Protein AF-A0A3Q1G3Q5-F1 (afdb_monomer)

Sequence (295 aa):
MRWWLMVASLWLLVVLNVQAGDRSRNQDVGNRRGKRKRDGHGLGRTRAGHSRPLKIRLVPGLGIPVEPAENRGNGLFLQPLKKLDEQHARYNVIPGKQGQCSYQGLTMFDQAVWSPKPCVTCLCSAGQVVCDELTCPPVHCLFPFTPTGSCCPVCSDPDPDLSLDLSGDSPVPSDPVTPLTHEEIQRILWREEEEHHEEEERLRRKEEARKKRRKQRKEQEEKQRKMVEARRRQEEEALRLQVEKEEEEWRRKMEEEERKRREEEEDRRKKEAAEREAREMERKLEEERRRQEEL

Structure (mmCIF, N/CA/C/O backbone):
data_AF-A0A3Q1G3Q5-F1
#
_entry.id   AF-A0A3Q1G3Q5-F1
#
loop_
_atom_site.group_PDB
_atom_site.id
_atom_site.type_symbol
_atom_site.label_atom_id
_atom_site.label_alt_id
_atom_site.label_comp_id
_atom_site.label_asym_id
_atom_site.label_entity_id
_atom_site.label_seq_id
_atom_site.pdbx_PDB_ins_code
_atom_site.Cartn_x
_atom_site.Cartn_y
_atom_site.Cartn_z
_atom_site.occupancy
_atom_site.B_iso_or_equiv
_atom_site.auth_seq_id
_atom_site.auth_comp_id
_atom_site.auth_asym_id
_atom_site.auth_atom_id
_atom_site.pdbx_PDB_model_num
ATOM 1 N N . MET A 1 1 ? -12.784 45.759 27.354 1.00 62.12 1 MET A N 1
ATOM 2 C CA . MET A 1 1 ? -13.690 45.982 26.201 1.00 62.12 1 MET A CA 1
ATOM 3 C C . MET A 1 1 ? -12.985 45.662 24.875 1.00 62.12 1 MET A C 1
ATOM 5 O O . MET A 1 1 ? -12.617 46.573 24.153 1.00 62.12 1 MET A O 1
ATOM 9 N N . ARG A 1 2 ? -12.738 44.382 24.551 1.00 70.75 2 ARG A N 1
ATOM 10 C CA . ARG A 1 2 ? -12.208 43.940 23.234 1.00 70.75 2 ARG A CA 1
ATOM 11 C C . ARG A 1 2 ? -12.696 42.534 22.843 1.00 70.75 2 ARG A C 1
ATOM 13 O O . ARG A 1 2 ? -12.084 41.856 22.030 1.00 70.75 2 ARG A O 1
ATOM 20 N N . TRP A 1 3 ? -13.811 42.089 23.420 1.00 64.44 3 TRP A N 1
ATOM 21 C CA . TRP A 1 3 ? -14.352 40.754 23.152 1.00 64.44 3 TRP A CA 1
ATOM 22 C C . TRP A 1 3 ? -15.060 40.681 21.787 1.00 64.44 3 TRP A C 1
ATOM 24 O O . TRP A 1 3 ? -15.002 39.662 21.110 1.00 64.44 3 TRP A O 1
ATOM 34 N N . TRP A 1 4 ? -15.595 41.808 21.305 1.00 74.75 4 TRP A N 1
ATOM 35 C CA . TRP A 1 4 ? -16.261 41.911 20.001 1.00 74.75 4 TRP A CA 1
ATOM 36 C C . TRP A 1 4 ? -15.342 41.678 18.787 1.00 74.75 4 TRP A C 1
ATOM 38 O O . TRP A 1 4 ? -15.804 41.153 17.780 1.00 74.75 4 TRP A O 1
ATOM 48 N N . LEU A 1 5 ? -14.040 41.984 18.874 1.00 78.81 5 LEU A N 1
ATOM 49 C CA . LEU A 1 5 ? -13.100 41.735 17.765 1.00 78.81 5 LEU A CA 1
ATOM 50 C C . LEU A 1 5 ? -12.805 40.238 17.573 1.00 78.81 5 LEU A C 1
ATOM 52 O O . LEU A 1 5 ? -12.631 39.784 16.445 1.00 78.81 5 LEU A O 1
ATOM 56 N N . MET A 1 6 ? -12.808 39.460 18.661 1.00 76.25 6 MET A N 1
ATOM 57 C CA . MET A 1 6 ? -12.619 38.006 18.603 1.00 76.25 6 MET A CA 1
ATOM 58 C C . MET A 1 6 ? -13.865 37.307 18.049 1.00 76.25 6 MET A C 1
ATOM 60 O O . MET A 1 6 ? -13.740 36.389 17.244 1.00 76.25 6 MET A O 1
ATOM 64 N N . VAL A 1 7 ? -15.062 37.791 18.404 1.00 82.75 7 VAL A N 1
ATOM 65 C CA . VAL A 1 7 ? -16.333 37.279 17.865 1.00 82.75 7 VAL A CA 1
ATOM 66 C C . VAL A 1 7 ? -16.463 37.583 16.367 1.00 82.75 7 VAL A C 1
ATOM 68 O O . VAL A 1 7 ? -16.847 36.701 15.605 1.00 82.75 7 VAL A O 1
ATOM 71 N N . ALA A 1 8 ? -16.064 38.779 15.918 1.00 83.25 8 ALA A N 1
ATOM 72 C CA . ALA A 1 8 ? -16.082 39.151 14.500 1.00 83.25 8 ALA A CA 1
ATOM 73 C C . ALA A 1 8 ? -15.081 38.342 13.650 1.00 83.25 8 ALA A C 1
ATOM 75 O O . ALA A 1 8 ? -15.401 37.951 12.529 1.00 83.25 8 ALA A O 1
ATOM 76 N N . SER A 1 9 ? -13.895 38.041 14.192 1.00 80.31 9 SER A N 1
ATOM 77 C CA . SER A 1 9 ? -12.885 37.219 13.509 1.00 80.31 9 SER A CA 1
ATOM 78 C C . SER A 1 9 ? -13.324 35.753 13.378 1.00 80.31 9 SER A C 1
ATOM 80 O O . SER A 1 9 ? -13.175 35.145 12.317 1.00 80.31 9 SER A O 1
ATOM 82 N N . LEU A 1 10 ? -13.958 35.201 14.421 1.00 75.62 10 LEU A N 1
ATOM 83 C CA . LEU A 1 10 ? -14.503 33.841 14.400 1.00 75.62 10 LEU A CA 1
ATOM 84 C C . LEU A 1 10 ? -15.681 33.715 13.415 1.00 75.62 10 LEU A C 1
ATOM 86 O O . LEU A 1 10 ? -15.785 32.717 12.708 1.00 75.62 10 LEU A O 1
ATOM 90 N N . TRP A 1 11 ? -16.521 34.751 13.301 1.00 79.81 11 TRP A N 1
ATOM 91 C CA . TRP A 1 11 ? -17.609 34.805 12.315 1.00 79.81 11 TRP A CA 1
ATOM 92 C C . TRP A 1 11 ? -17.100 34.918 10.868 1.00 79.81 11 TRP A C 1
ATOM 94 O O . TRP A 1 11 ? -17.610 34.231 9.985 1.00 79.81 11 TRP A O 1
ATOM 104 N N . LEU A 1 12 ? -16.057 35.719 10.616 1.00 76.19 12 LEU A N 1
ATOM 105 C CA . LEU A 1 12 ? -15.413 35.819 9.297 1.00 76.19 12 LEU A CA 1
ATOM 106 C C . LEU A 1 12 ? -14.799 34.484 8.846 1.00 76.19 12 LEU A C 1
ATOM 108 O O . LEU A 1 12 ? -14.932 34.115 7.679 1.00 76.19 12 LEU A O 1
ATOM 112 N N . LEU A 1 13 ? -14.191 33.721 9.760 1.00 74.56 13 LEU A N 1
ATOM 113 C CA . LEU A 1 13 ? -13.660 32.386 9.460 1.00 74.56 13 LEU A CA 1
ATOM 114 C C . LEU A 1 13 ? -14.767 31.365 9.159 1.00 74.56 13 LEU A C 1
ATOM 116 O O . LEU A 1 13 ? -14.586 30.516 8.286 1.00 74.56 13 LEU A O 1
ATOM 120 N N . VAL A 1 14 ? -15.922 31.462 9.822 1.00 74.75 14 VAL A N 1
ATOM 121 C CA . VAL A 1 14 ? -17.083 30.600 9.543 1.00 74.75 14 VAL A CA 1
ATOM 122 C C . VAL A 1 14 ? -17.695 30.924 8.174 1.00 74.75 14 VAL A C 1
ATOM 124 O O . VAL A 1 14 ? -17.941 30.010 7.393 1.00 74.75 14 VAL A O 1
ATOM 127 N N . VAL A 1 15 ? -17.858 32.203 7.817 1.00 73.75 15 VAL A N 1
ATOM 128 C CA . VAL A 1 15 ? -18.412 32.602 6.506 1.00 73.75 15 VAL A CA 1
ATOM 129 C C . VAL A 1 15 ? -17.481 32.220 5.346 1.00 73.75 15 VAL A C 1
ATOM 131 O O . VAL A 1 15 ? -17.955 31.729 4.320 1.00 73.75 15 VAL A O 1
ATOM 134 N N . LEU A 1 16 ? -16.161 32.368 5.508 1.00 66.44 16 LEU A N 1
ATOM 135 C CA . LEU A 1 16 ? -15.190 31.997 4.469 1.00 66.44 16 LEU A CA 1
ATOM 136 C C . LEU A 1 16 ? -15.113 30.479 4.228 1.00 66.44 16 LEU A C 1
ATOM 138 O O . LEU A 1 16 ? -14.886 30.059 3.095 1.00 66.44 16 LEU A O 1
ATOM 142 N N . ASN A 1 17 ? -15.355 29.650 5.250 1.00 57.56 17 ASN A N 1
ATOM 143 C CA . ASN A 1 17 ? -15.374 28.191 5.092 1.00 57.56 17 ASN A CA 1
ATOM 144 C C . ASN A 1 17 ? -16.718 27.649 4.570 1.00 57.56 17 ASN A C 1
ATOM 146 O O . ASN A 1 17 ? -16.744 26.574 3.974 1.00 57.56 17 ASN A O 1
ATOM 150 N N . VAL A 1 18 ? -17.820 28.399 4.705 1.00 55.81 18 V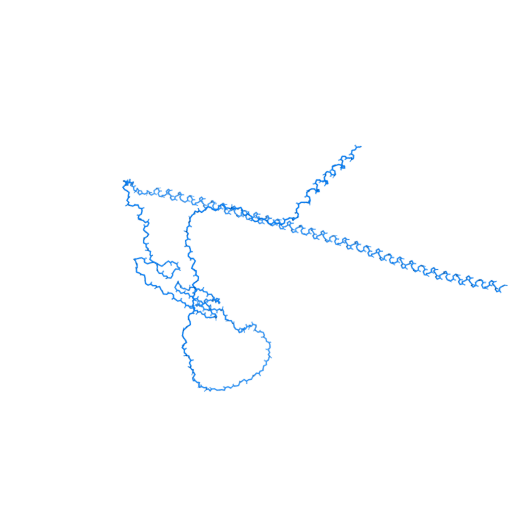AL A N 1
ATOM 151 C CA . VAL A 1 18 ? -19.138 28.013 4.163 1.00 55.81 18 VAL A CA 1
ATOM 152 C C . VAL A 1 18 ? -19.230 28.219 2.639 1.00 55.81 18 VAL A C 1
ATOM 154 O O . VAL A 1 18 ? -19.924 27.463 1.965 1.00 55.81 18 VAL A O 1
ATOM 157 N N . GLN A 1 19 ? -18.476 29.152 2.041 1.00 47.22 19 GLN A N 1
ATOM 158 C CA . GLN A 1 19 ? -18.462 29.352 0.576 1.00 47.22 19 GLN A CA 1
ATOM 159 C C . GLN A 1 19 ? -17.545 28.395 -0.206 1.00 47.22 19 GLN A C 1
ATOM 161 O O . GLN A 1 19 ? -17.671 28.302 -1.428 1.00 47.22 19 GLN A O 1
ATOM 166 N N . ALA A 1 20 ? -16.662 27.655 0.470 1.00 46.91 20 ALA A N 1
ATOM 167 C CA . ALA A 1 20 ? -15.785 26.668 -0.166 1.00 46.91 20 ALA A CA 1
ATOM 168 C C . ALA A 1 20 ? -16.377 25.241 -0.193 1.00 46.91 20 ALA A C 1
ATOM 170 O O . ALA A 1 20 ? -15.828 24.371 -0.867 1.00 46.91 20 ALA A O 1
ATOM 171 N N . GLY A 1 21 ? -17.486 25.000 0.522 1.00 47.19 21 GLY A N 1
ATOM 172 C CA . GLY A 1 21 ? -18.039 23.662 0.761 1.00 47.19 21 GLY A CA 1
ATOM 173 C C . GLY A 1 21 ? -19.228 23.224 -0.102 1.00 47.19 21 GLY A C 1
ATOM 174 O O . GLY A 1 21 ? -19.587 22.056 -0.018 1.00 47.19 21 GLY A O 1
ATOM 175 N N . ASP A 1 22 ? -19.837 24.088 -0.929 1.00 44.84 22 ASP A N 1
ATOM 176 C CA . ASP A 1 22 ? -21.134 23.746 -1.553 1.00 44.84 22 ASP A CA 1
ATOM 177 C C . ASP A 1 22 ? -21.308 24.196 -3.017 1.00 44.84 22 ASP A C 1
ATOM 179 O O . ASP A 1 22 ? -22.280 24.847 -3.408 1.00 44.84 22 ASP A O 1
ATOM 183 N N . ARG A 1 23 ? -20.337 23.871 -3.883 1.00 40.25 23 ARG A N 1
ATOM 184 C CA . ARG A 1 23 ? -20.492 24.102 -5.330 1.00 40.25 23 ARG A CA 1
ATOM 185 C C . ARG A 1 23 ? -19.831 23.034 -6.197 1.00 40.25 23 ARG A C 1
ATOM 187 O O . ARG A 1 23 ? -18.819 23.286 -6.841 1.00 40.25 23 ARG A O 1
ATOM 194 N N . SER A 1 24 ? -20.454 21.858 -6.265 1.00 37.91 24 SER A N 1
ATOM 195 C CA . SER A 1 24 ? -20.844 21.210 -7.538 1.00 37.91 24 SER A CA 1
ATOM 196 C C . SER A 1 24 ? -21.031 19.706 -7.367 1.00 37.91 24 SER A C 1
ATOM 198 O O . SER A 1 24 ? -20.108 18.919 -7.573 1.00 37.91 24 SER A O 1
ATOM 200 N N . ARG A 1 25 ? -22.275 19.296 -7.112 1.00 41.16 25 ARG A N 1
ATOM 201 C CA . ARG A 1 25 ? -22.787 18.029 -7.633 1.00 41.16 25 ARG A CA 1
ATOM 202 C C . ARG A 1 25 ? -23.855 18.341 -8.679 1.00 41.16 25 ARG A C 1
ATOM 204 O O . ARG A 1 25 ? -24.809 19.050 -8.390 1.00 41.16 25 ARG A O 1
ATOM 211 N N . ASN A 1 26 ? -23.664 17.751 -9.855 1.00 33.31 26 ASN A N 1
ATOM 212 C CA . ASN A 1 26 ? -24.602 17.576 -10.964 1.00 33.31 26 ASN A CA 1
ATOM 213 C C . ASN A 1 26 ? -25.082 18.810 -11.744 1.00 33.31 26 ASN A C 1
ATOM 215 O O . ASN A 1 26 ? -26.006 19.508 -11.344 1.00 33.31 26 ASN A O 1
ATOM 219 N N . GLN A 1 27 ? -24.601 18.901 -12.986 1.00 35.91 27 GLN A N 1
ATOM 220 C CA . GLN A 1 27 ? -25.504 18.876 -14.137 1.00 35.91 27 GLN A CA 1
ATOM 221 C C . GLN A 1 27 ? -24.814 18.198 -15.327 1.00 35.91 27 GLN A C 1
ATOM 223 O O . GLN A 1 27 ? -23.838 18.695 -15.884 1.00 35.91 27 GLN A O 1
ATOM 228 N N . ASP A 1 28 ? -25.333 17.022 -15.655 1.00 43.47 28 ASP A N 1
ATOM 229 C CA . ASP A 1 28 ? -25.080 16.253 -16.863 1.00 43.47 28 ASP A CA 1
ATOM 230 C C . ASP A 1 28 ? -26.165 16.658 -17.870 1.00 43.47 28 ASP A C 1
ATOM 232 O O . ASP A 1 28 ? -27.322 16.295 -17.685 1.00 43.47 28 ASP A O 1
ATOM 236 N N . VAL A 1 29 ? -25.826 17.473 -18.874 1.00 36.19 29 VAL A N 1
ATOM 237 C CA . VAL A 1 29 ? -26.573 17.591 -20.139 1.00 36.19 29 VAL A CA 1
ATOM 238 C C . VAL A 1 29 ? -25.568 17.936 -21.235 1.00 36.19 29 VAL A C 1
ATOM 240 O O . VAL A 1 29 ? -24.762 18.860 -21.121 1.00 36.19 29 VAL A O 1
ATOM 243 N N . GLY A 1 30 ? -25.594 17.130 -22.291 1.00 44.78 30 GLY A N 1
ATOM 244 C CA . GLY A 1 30 ? -24.561 17.065 -23.307 1.00 44.78 30 GLY A CA 1
ATOM 245 C C . GLY A 1 30 ? -24.388 18.311 -24.171 1.00 44.78 30 GLY A C 1
ATOM 246 O O . GLY A 1 30 ? -25.330 19.007 -24.534 1.00 44.78 30 GLY A O 1
ATOM 247 N N . ASN A 1 31 ? -23.150 18.485 -24.632 1.00 33.91 31 ASN A N 1
ATOM 248 C CA . ASN A 1 31 ? -22.887 19.043 -25.949 1.00 33.91 31 ASN A CA 1
ATOM 249 C C . ASN A 1 31 ? -21.565 18.474 -26.485 1.00 33.91 31 ASN A C 1
ATOM 251 O O . ASN A 1 31 ? -20.480 19.022 -26.288 1.00 33.91 31 ASN A O 1
ATOM 255 N N . ARG A 1 32 ? -21.649 17.323 -27.165 1.00 48.16 32 ARG A N 1
ATOM 256 C CA . ARG A 1 32 ? -20.557 16.811 -28.000 1.00 48.16 32 ARG A CA 1
ATOM 257 C C . ARG A 1 32 ? -20.412 17.740 -29.208 1.00 48.16 32 ARG A C 1
ATOM 259 O O . ARG A 1 32 ? -21.066 17.544 -30.227 1.00 48.16 32 ARG A O 1
ATOM 266 N N . ARG A 1 33 ? -19.535 18.740 -29.119 1.00 38.53 33 ARG A N 1
ATOM 267 C CA . ARG A 1 33 ? -18.989 19.434 -30.294 1.00 38.53 33 ARG A CA 1
ATOM 268 C C . ARG A 1 33 ? -17.473 19.389 -30.242 1.00 38.53 33 ARG A C 1
ATOM 270 O O . ARG A 1 33 ? -16.830 20.045 -29.429 1.00 38.53 33 ARG A O 1
ATOM 277 N N . GLY A 1 34 ? -16.942 18.535 -31.113 1.00 49.28 34 GLY A N 1
ATOM 278 C CA . GLY A 1 34 ? -15.527 18.259 -31.270 1.00 49.28 34 GLY A CA 1
ATOM 279 C C . GLY A 1 34 ? -14.716 19.516 -31.550 1.00 49.28 34 GLY A C 1
ATOM 280 O O . GLY A 1 34 ? -15.055 20.327 -32.414 1.00 49.28 34 GLY A O 1
ATOM 281 N N . LYS A 1 35 ? -13.593 19.633 -30.843 1.00 39.62 35 LYS A N 1
ATOM 282 C CA . LYS A 1 35 ? -12.510 20.531 -31.220 1.00 39.62 35 LYS A CA 1
ATOM 283 C C . LYS A 1 35 ? -11.472 19.721 -31.984 1.00 39.62 35 LYS A C 1
ATOM 285 O O . LYS A 1 35 ? -10.755 18.890 -31.437 1.00 39.62 35 LYS A O 1
ATOM 290 N N . ARG A 1 36 ? -11.517 19.971 -33.289 1.00 39.53 36 ARG A N 1
ATOM 291 C CA . ARG A 1 36 ? -10.643 19.514 -34.364 1.00 39.53 36 ARG A CA 1
ATOM 292 C C . ARG A 1 36 ? -9.176 19.547 -33.926 1.00 39.53 36 ARG A C 1
ATOM 294 O O . ARG A 1 36 ? -8.635 20.625 -33.684 1.00 39.53 36 ARG A O 1
ATOM 301 N N . LYS A 1 37 ? -8.533 18.379 -33.881 1.00 36.47 37 LYS A N 1
ATOM 302 C CA . LYS A 1 37 ? -7.090 18.289 -34.106 1.00 36.47 37 LYS A CA 1
ATOM 303 C C . LYS A 1 37 ? -6.878 18.413 -35.612 1.00 36.47 37 LYS A C 1
ATOM 305 O O . LYS A 1 37 ? -7.624 17.846 -36.403 1.00 36.47 37 LYS A O 1
ATOM 310 N N . ARG A 1 38 ? -5.947 19.281 -35.984 1.00 35.94 38 ARG A N 1
ATOM 311 C CA . ARG A 1 38 ? -5.611 19.615 -37.363 1.00 35.94 38 ARG A CA 1
ATOM 312 C C . ARG A 1 38 ? -4.727 18.499 -37.909 1.00 35.94 38 ARG A C 1
ATOM 314 O O . ARG A 1 38 ? -3.525 18.522 -37.678 1.00 35.94 38 ARG A O 1
ATOM 321 N N . ASP A 1 39 ? -5.335 17.540 -38.594 1.00 35.00 39 ASP A N 1
ATOM 322 C CA . ASP A 1 39 ? -4.608 16.544 -39.376 1.00 35.00 39 ASP A CA 1
ATOM 323 C C . ASP A 1 39 ? -4.204 17.185 -40.709 1.00 35.00 39 ASP A C 1
ATOM 325 O O . ASP A 1 39 ? -5.038 17.501 -41.560 1.00 35.00 39 ASP A O 1
ATOM 329 N N . GLY A 1 40 ? -2.909 17.460 -40.850 1.00 37.19 40 GLY A N 1
ATOM 330 C CA . GLY A 1 40 ? -2.294 17.774 -42.131 1.00 37.19 40 GLY A CA 1
ATOM 331 C C . GLY A 1 40 ? -2.026 16.475 -42.881 1.00 37.19 40 GLY A C 1
ATOM 332 O O . GLY A 1 40 ? -1.253 15.640 -42.419 1.00 37.19 40 GLY A O 1
ATOM 333 N N . HIS A 1 41 ? -2.678 16.313 -44.028 1.00 40.38 41 HIS A N 1
ATOM 334 C CA . HIS A 1 41 ? -2.361 15.291 -45.019 1.00 40.38 41 HIS A CA 1
ATOM 335 C C . HIS A 1 41 ? -0.988 15.569 -45.651 1.00 40.38 41 HIS A C 1
ATOM 337 O O . HIS A 1 41 ? -0.723 16.688 -46.082 1.00 40.38 41 HIS A O 1
ATOM 343 N N . GLY A 1 42 ? -0.157 14.530 -45.762 1.00 32.09 42 GLY A N 1
ATOM 344 C CA . GLY A 1 42 ? 1.125 14.555 -46.467 1.00 32.09 42 GLY A CA 1
ATOM 345 C C . GLY A 1 42 ? 1.724 13.151 -46.577 1.00 32.09 42 GLY A C 1
ATOM 346 O O . GLY A 1 42 ? 2.361 12.670 -45.655 1.00 32.09 42 GLY A O 1
ATOM 347 N N . LEU A 1 43 ? 1.399 12.510 -47.697 1.00 42.31 43 LEU A N 1
ATOM 348 C CA . LEU A 1 43 ? 1.766 11.205 -48.255 1.00 42.31 43 LEU A CA 1
ATOM 349 C C . LEU A 1 43 ? 3.027 10.470 -47.742 1.00 42.31 43 LEU A C 1
ATOM 351 O O . LEU A 1 43 ? 4.123 11.011 -47.725 1.00 42.31 43 LEU A O 1
ATOM 355 N N . GLY A 1 44 ? 2.868 9.155 -47.542 1.00 33.44 44 GLY A N 1
ATOM 356 C CA . GLY A 1 44 ? 3.951 8.168 -47.476 1.00 33.44 44 GLY A CA 1
ATOM 357 C C . GLY A 1 44 ? 3.395 6.743 -47.422 1.00 33.44 44 GLY A C 1
ATOM 358 O O . GLY A 1 44 ? 3.191 6.189 -46.348 1.00 33.44 44 GLY A O 1
ATOM 359 N N . ARG A 1 45 ? 3.060 6.181 -48.592 1.00 37.31 45 ARG A N 1
ATOM 360 C CA . ARG A 1 45 ? 2.577 4.801 -48.775 1.00 37.31 45 ARG A CA 1
ATOM 361 C C . ARG A 1 45 ? 3.693 3.801 -48.456 1.00 37.31 45 ARG A C 1
ATOM 363 O O . ARG A 1 45 ? 4.685 3.778 -49.170 1.00 37.31 45 ARG A O 1
ATOM 370 N N . THR A 1 46 ? 3.443 2.862 -47.552 1.00 36.34 46 THR A N 1
ATOM 371 C CA . THR A 1 46 ? 4.017 1.511 -47.636 1.00 36.34 46 THR A CA 1
ATOM 372 C C . THR A 1 46 ? 2.865 0.507 -47.693 1.00 36.34 46 THR A C 1
ATOM 374 O O . THR A 1 46 ? 2.011 0.435 -46.810 1.00 36.34 46 THR A O 1
ATOM 377 N N . ARG A 1 47 ? 2.761 -0.204 -48.822 1.00 38.28 47 ARG A N 1
ATOM 378 C CA . ARG A 1 47 ? 1.762 -1.254 -49.062 1.00 38.28 47 ARG A CA 1
ATOM 379 C C . ARG A 1 47 ? 2.207 -2.525 -48.333 1.00 38.28 47 ARG A C 1
ATOM 381 O O . ARG A 1 47 ? 3.029 -3.261 -48.858 1.00 38.28 47 ARG A O 1
ATOM 388 N N . ALA A 1 48 ? 1.621 -2.813 -47.175 1.00 36.88 48 ALA A N 1
ATOM 389 C CA . ALA A 1 48 ? 1.543 -4.176 -46.653 1.00 36.88 48 ALA A CA 1
ATOM 390 C C . ALA A 1 48 ? 0.184 -4.755 -47.076 1.00 36.88 48 ALA A C 1
ATOM 392 O O . ALA A 1 48 ? -0.872 -4.322 -46.610 1.00 36.88 48 ALA A O 1
ATOM 393 N N . GLY A 1 49 ? 0.204 -5.660 -48.056 1.00 33.78 49 GLY A N 1
ATOM 394 C CA . GLY A 1 49 ? -0.985 -6.312 -48.590 1.00 33.78 49 GLY A CA 1
ATOM 395 C C . GLY A 1 49 ? -1.603 -7.259 -47.566 1.00 33.78 49 GLY A C 1
ATOM 396 O O . GLY A 1 49 ? -1.140 -8.379 -47.393 1.00 33.78 49 GLY A O 1
ATOM 397 N N . HIS A 1 50 ? -2.677 -6.824 -46.912 1.00 40.47 50 HIS A N 1
ATOM 398 C CA . HIS A 1 50 ? -3.585 -7.724 -46.211 1.00 40.47 50 HIS A CA 1
ATOM 399 C C . HIS A 1 50 ? -4.505 -8.390 -47.238 1.00 40.47 50 HIS A C 1
ATOM 401 O O . HIS A 1 50 ? -5.468 -7.786 -47.720 1.00 40.47 50 HIS A O 1
ATOM 407 N N . SER A 1 51 ? -4.190 -9.633 -47.595 1.00 38.22 51 SER A N 1
ATOM 408 C CA . SER A 1 51 ? -5.038 -10.494 -48.418 1.00 38.22 51 SER A CA 1
ATOM 409 C C . SER A 1 51 ? -6.409 -10.654 -47.757 1.00 38.22 51 SER A C 1
ATOM 411 O O . SER A 1 51 ? -6.526 -11.146 -46.635 1.00 38.22 51 SER A O 1
ATOM 413 N N . ARG A 1 52 ? -7.462 -10.201 -48.444 1.00 43.78 52 ARG A N 1
ATOM 414 C CA . ARG A 1 52 ? -8.855 -10.440 -48.044 1.00 43.78 52 ARG A CA 1
ATOM 415 C C . ARG A 1 52 ? -9.161 -11.941 -48.159 1.00 43.78 52 ARG A C 1
ATOM 417 O O . ARG A 1 52 ? -8.725 -12.548 -49.136 1.00 43.78 52 ARG A O 1
ATOM 424 N N . PRO A 1 53 ? -9.938 -12.540 -47.240 1.00 38.09 53 PRO A N 1
ATOM 425 C CA . PRO A 1 53 ? -10.307 -13.945 -47.352 1.00 38.09 53 PRO A CA 1
ATOM 426 C C . PRO A 1 53 ? -11.229 -14.151 -48.562 1.00 38.09 53 PRO A C 1
ATOM 428 O O . PRO A 1 53 ? -12.279 -13.511 -48.682 1.00 38.09 53 PRO A O 1
ATOM 431 N N . LEU A 1 54 ? -10.818 -15.034 -49.474 1.00 37.69 54 LEU A N 1
ATOM 432 C CA . LEU A 1 54 ? -11.618 -15.463 -50.617 1.00 37.69 54 LEU A CA 1
ATOM 433 C C . LEU A 1 54 ? -12.838 -16.239 -50.101 1.00 37.69 54 LEU A C 1
ATOM 435 O O . LEU A 1 54 ? -12.707 -17.275 -49.455 1.00 37.69 54 LEU A O 1
ATOM 439 N N . LYS A 1 55 ? -14.045 -15.738 -50.385 1.00 35.22 55 LYS A N 1
ATOM 440 C CA . LYS A 1 55 ? -15.290 -16.495 -50.205 1.00 35.22 55 LYS A CA 1
ATOM 441 C C . LYS A 1 55 ? -15.349 -17.579 -51.279 1.00 35.22 55 LYS A C 1
ATOM 443 O O . LYS A 1 55 ? -15.748 -17.300 -52.407 1.00 35.22 55 LYS A O 1
ATOM 448 N N . ILE A 1 56 ? -14.962 -18.800 -50.931 1.00 36.34 56 ILE A N 1
ATOM 449 C CA . ILE A 1 56 ? -15.131 -19.961 -51.805 1.00 36.34 56 ILE A CA 1
ATOM 450 C C . ILE A 1 56 ? -16.579 -20.448 -51.662 1.00 36.34 56 ILE A C 1
ATOM 452 O O . ILE A 1 56 ? -17.015 -20.860 -50.588 1.00 36.34 56 ILE A O 1
ATOM 456 N N . ARG A 1 57 ? -17.348 -20.354 -52.753 1.00 33.75 57 ARG A N 1
ATOM 457 C CA . ARG A 1 57 ? -18.627 -21.059 -52.923 1.00 33.75 57 ARG A CA 1
ATOM 458 C C . ARG A 1 57 ? -18.314 -22.548 -53.082 1.00 33.75 57 ARG A C 1
ATOM 460 O O . ARG A 1 57 ? -17.645 -22.910 -54.045 1.00 33.75 57 ARG A O 1
ATOM 467 N N . LEU A 1 58 ? -18.814 -23.395 -52.183 1.00 34.81 58 LEU A N 1
ATOM 468 C CA . LEU A 1 58 ? -18.800 -24.843 -52.396 1.00 34.81 58 LEU A CA 1
ATOM 469 C C . LEU A 1 58 ? -19.809 -25.199 -53.495 1.00 34.81 58 LEU A C 1
ATOM 471 O O . LEU A 1 58 ? -21.007 -24.963 -53.343 1.00 34.81 58 LEU A O 1
ATOM 475 N N . VAL A 1 59 ? -19.312 -25.761 -54.596 1.00 38.09 59 VAL A N 1
ATOM 476 C CA . VAL A 1 59 ? -20.124 -26.495 -55.572 1.00 38.09 59 VAL A CA 1
ATOM 477 C C . VAL A 1 59 ? -20.060 -27.977 -55.183 1.00 38.09 59 VAL A C 1
ATOM 479 O O . VAL A 1 59 ? -18.952 -28.487 -55.018 1.00 38.09 59 VAL A O 1
ATOM 482 N N . PRO A 1 60 ? -21.191 -28.684 -55.013 1.00 41.66 60 PRO A N 1
ATOM 483 C CA . PRO A 1 60 ? -21.182 -30.111 -54.713 1.00 41.66 60 PRO A CA 1
ATOM 484 C C . PRO A 1 60 ? -20.977 -30.941 -55.988 1.00 41.66 60 PRO A C 1
ATOM 486 O O . PRO A 1 60 ? -21.716 -30.792 -56.957 1.00 41.66 60 PRO A O 1
ATOM 489 N N . GLY A 1 61 ? -20.021 -31.861 -55.959 1.00 30.89 61 GLY A N 1
ATOM 490 C CA . GLY A 1 61 ? -19.868 -32.951 -56.925 1.00 30.89 61 GLY A CA 1
ATOM 491 C C . GLY A 1 61 ? -18.662 -33.796 -56.519 1.00 30.89 61 GLY A C 1
ATOM 492 O O . GLY A 1 61 ? -17.696 -33.249 -56.006 1.00 30.89 61 GLY A O 1
ATOM 493 N N . LEU A 1 62 ? -18.621 -35.116 -56.644 1.00 31.03 62 LEU A N 1
ATOM 494 C CA . LEU A 1 62 ? -19.532 -36.129 -57.170 1.00 31.03 62 LEU A CA 1
ATOM 495 C C . LEU A 1 62 ? -19.238 -37.392 -56.344 1.00 31.03 62 LEU A C 1
ATOM 497 O O . LEU A 1 62 ? -18.074 -37.713 -56.109 1.00 31.03 62 LEU A O 1
ATOM 501 N N . GLY A 1 63 ? -20.278 -38.076 -55.868 1.00 40.25 63 GLY A N 1
ATOM 502 C CA . GLY A 1 63 ? -20.129 -39.334 -55.140 1.00 40.25 63 GLY A CA 1
ATOM 503 C C . GLY A 1 63 ? -19.676 -40.459 -56.066 1.00 40.25 63 GLY A C 1
ATOM 504 O O . GLY A 1 63 ? -20.192 -40.590 -57.176 1.00 40.25 63 GLY A O 1
ATOM 505 N N . ILE A 1 64 ? -18.748 -41.287 -55.586 1.00 32.91 64 ILE A N 1
ATOM 506 C CA . ILE A 1 64 ? -18.496 -42.617 -56.144 1.00 32.91 64 ILE A CA 1
ATOM 507 C C . ILE A 1 64 ? -18.739 -43.651 -55.032 1.00 32.91 64 ILE A C 1
ATOM 509 O O . ILE A 1 64 ? -18.347 -43.399 -53.889 1.00 32.91 64 ILE A O 1
ATOM 513 N N . PRO A 1 65 ? -19.425 -44.772 -55.329 1.00 32.97 65 PRO A N 1
ATOM 514 C CA . PRO A 1 65 ? -19.989 -45.683 -54.337 1.00 32.97 65 PRO A CA 1
ATOM 515 C C . PRO A 1 65 ? -18.959 -46.715 -53.866 1.00 32.97 65 PRO A C 1
ATOM 517 O O . PRO A 1 65 ? -18.148 -47.193 -54.658 1.00 32.97 65 PRO A O 1
ATOM 520 N N . VAL A 1 66 ? -19.050 -47.121 -52.601 1.00 36.47 66 VAL A N 1
ATOM 521 C CA . VAL A 1 66 ? -18.400 -48.332 -52.084 1.00 36.47 66 VAL A CA 1
ATOM 522 C C . VAL A 1 66 ? -19.507 -49.245 -51.570 1.00 36.47 66 VAL A C 1
ATOM 524 O O . VAL A 1 66 ? -20.190 -48.893 -50.616 1.00 36.47 66 VAL A O 1
ATOM 527 N N . GLU A 1 67 ? -19.676 -50.395 -52.216 1.00 33.16 67 GLU A N 1
ATOM 528 C CA . GLU A 1 67 ? -20.538 -51.505 -51.784 1.00 33.16 67 GLU A CA 1
ATOM 529 C C . GLU A 1 67 ? -19.679 -52.782 -51.605 1.00 33.16 67 GLU A C 1
ATOM 531 O O . GLU A 1 67 ? -18.563 -52.838 -52.133 1.00 33.16 67 GLU A O 1
ATOM 536 N N . PRO A 1 68 ? -20.127 -53.772 -50.804 1.00 43.84 68 PRO A N 1
ATOM 537 C CA . PRO A 1 68 ? -19.294 -54.334 -49.748 1.00 43.84 68 PRO A CA 1
ATOM 538 C C . PRO A 1 68 ? -19.159 -55.870 -49.759 1.00 43.84 68 PRO A C 1
ATOM 540 O O . PRO A 1 68 ? -19.863 -56.582 -50.462 1.00 43.84 68 PRO A O 1
ATOM 543 N N . ALA A 1 69 ? -18.294 -56.321 -48.841 1.00 35.62 69 ALA A N 1
ATOM 544 C CA . ALA A 1 69 ? -18.337 -57.559 -48.052 1.00 35.62 69 ALA A CA 1
ATOM 545 C C . ALA A 1 69 ? -18.310 -58.925 -48.759 1.00 35.62 69 ALA A C 1
ATOM 547 O O . ALA A 1 69 ? -19.274 -59.319 -49.393 1.00 35.62 69 ALA A O 1
ATOM 548 N N . GLU A 1 70 ? -17.325 -59.754 -48.385 1.00 29.69 70 GLU A N 1
ATOM 549 C CA . GLU A 1 70 ? -17.598 -61.161 -48.075 1.00 29.69 70 GLU A CA 1
ATOM 550 C C . GLU A 1 70 ? -16.830 -61.626 -46.835 1.00 29.69 70 GLU A C 1
ATOM 552 O O . GLU A 1 70 ? -15.664 -61.312 -46.597 1.00 29.69 70 GLU A O 1
ATOM 557 N N . ASN A 1 71 ? -17.578 -62.351 -46.015 1.00 37.41 71 ASN A N 1
ATOM 558 C CA . ASN A 1 71 ? -17.300 -62.787 -44.664 1.00 37.41 71 ASN A CA 1
ATOM 559 C C . ASN A 1 71 ? -16.992 -64.291 -44.716 1.00 37.41 71 ASN A C 1
ATOM 561 O O . ASN A 1 71 ? -17.744 -65.046 -45.332 1.00 37.41 71 ASN A O 1
ATOM 565 N N . ARG A 1 72 ? -15.949 -64.760 -44.029 1.00 31.84 72 ARG A N 1
ATOM 566 C CA . ARG A 1 72 ? -15.838 -66.172 -43.636 1.00 31.84 72 ARG A CA 1
ATOM 567 C C . ARG A 1 72 ? -15.288 -66.251 -42.223 1.00 31.84 72 ARG A C 1
ATOM 569 O O . ARG A 1 72 ? -14.111 -66.011 -41.977 1.00 31.84 72 ARG A O 1
ATOM 576 N N . GLY A 1 73 ? -16.205 -66.542 -41.309 1.00 31.25 73 GLY A N 1
ATOM 577 C CA . GLY A 1 73 ? -15.935 -66.738 -39.898 1.00 31.25 73 GLY A CA 1
ATOM 578 C C . GLY A 1 73 ? -15.407 -68.129 -39.559 1.00 31.25 73 GLY A C 1
ATOM 579 O O . GLY A 1 73 ? -15.304 -69.010 -40.412 1.00 31.25 73 GLY A O 1
ATOM 580 N N . ASN A 1 74 ? -15.071 -68.244 -38.274 1.00 34.72 74 ASN A N 1
ATOM 581 C CA . ASN A 1 74 ? -15.182 -69.365 -37.326 1.00 34.72 74 ASN A CA 1
ATOM 582 C C . ASN A 1 74 ? -14.185 -69.025 -36.197 1.00 34.72 74 ASN A C 1
ATOM 584 O O . ASN A 1 74 ? -13.017 -68.809 -36.484 1.00 34.72 74 ASN A O 1
ATOM 588 N N . GLY A 1 75 ? -14.496 -68.913 -34.909 1.00 34.25 75 GLY A N 1
ATOM 589 C CA . GLY A 1 75 ? -15.691 -69.160 -34.115 1.00 34.25 75 GLY A CA 1
ATOM 590 C C . GLY A 1 75 ? -15.229 -69.575 -32.705 1.00 34.25 75 GLY A C 1
ATOM 591 O O . GLY A 1 75 ? -14.288 -70.355 -32.601 1.00 34.25 75 GLY A O 1
ATOM 592 N N . LEU A 1 76 ? -15.965 -69.126 -31.673 1.00 31.81 76 LEU A N 1
ATOM 593 C CA . LEU A 1 76 ? -15.994 -69.625 -30.274 1.00 31.81 76 LEU A CA 1
ATOM 594 C C . LEU A 1 76 ? -14.871 -69.070 -29.342 1.00 31.81 76 LEU A C 1
ATOM 596 O O . LEU A 1 76 ? -13.717 -69.046 -29.730 1.00 31.81 76 LEU A O 1
ATOM 600 N N . PHE A 1 77 ? -15.090 -68.610 -28.096 1.00 30.80 77 PHE A N 1
ATOM 601 C CA . PHE A 1 77 ? -16.192 -68.846 -27.154 1.00 30.80 77 PHE A CA 1
ATOM 602 C C . PHE A 1 77 ? -16.142 -67.876 -25.930 1.00 30.80 77 PHE A C 1
ATOM 604 O O . PHE A 1 77 ? -15.070 -67.604 -25.404 1.00 30.80 77 PHE A O 1
ATOM 611 N N . LEU A 1 78 ? -17.336 -67.457 -25.473 1.00 30.53 78 LEU A N 1
ATOM 612 C CA . LEU A 1 78 ? -17.804 -67.089 -24.111 1.00 30.53 78 LEU A CA 1
ATOM 613 C C . LEU A 1 78 ? -17.231 -65.896 -23.295 1.00 30.53 78 LEU A C 1
ATOM 615 O O . LEU A 1 78 ? -16.099 -65.893 -22.827 1.00 30.53 78 LEU A O 1
ATOM 619 N N . GLN A 1 79 ? -18.141 -64.967 -22.951 1.00 40.88 79 GLN A N 1
ATOM 620 C CA . GLN A 1 79 ? -18.109 -64.149 -21.719 1.00 40.88 79 GLN A CA 1
ATOM 621 C C . GLN A 1 79 ? -18.496 -65.002 -20.492 1.00 40.88 79 GLN A C 1
ATOM 623 O O . GLN A 1 79 ? -19.243 -65.972 -20.648 1.00 40.88 79 GLN A O 1
ATOM 628 N N . PRO A 1 80 ? -18.106 -64.608 -19.260 1.00 36.09 80 PRO A N 1
ATOM 629 C CA . PRO A 1 80 ? -19.113 -63.986 -18.388 1.00 36.09 80 PRO A CA 1
ATOM 630 C C . PRO A 1 80 ? -18.627 -62.836 -17.479 1.00 36.09 80 PRO A C 1
ATOM 632 O O . PRO A 1 80 ? -17.545 -62.832 -16.899 1.00 36.09 80 PRO A O 1
ATOM 635 N N . LEU A 1 81 ? -19.548 -61.891 -17.310 1.00 41.94 81 LEU A N 1
ATOM 636 C CA . LEU A 1 81 ? -19.604 -60.778 -16.366 1.00 41.94 81 LEU A CA 1
ATOM 637 C C . LEU A 1 81 ? -19.552 -61.243 -14.888 1.00 41.94 81 LEU A C 1
ATOM 639 O O . LEU A 1 81 ? -20.349 -62.107 -14.519 1.00 41.94 81 LEU A O 1
ATOM 643 N N . LYS A 1 82 ? -18.696 -60.615 -14.054 1.00 30.98 82 LYS A N 1
ATOM 644 C CA . LYS A 1 82 ? -18.887 -60.220 -12.624 1.00 30.98 82 LYS A CA 1
ATOM 645 C C . LYS A 1 82 ? -17.558 -60.207 -11.840 1.00 30.98 82 LYS A C 1
ATOM 647 O O . LYS A 1 82 ? -17.061 -61.262 -11.466 1.00 30.98 82 LYS A O 1
ATOM 652 N N . LYS A 1 83 ? -17.084 -59.021 -11.446 1.00 27.77 83 LYS A N 1
ATOM 653 C CA . LYS A 1 83 ? -17.130 -58.514 -10.057 1.00 27.77 83 LYS A CA 1
ATOM 654 C C . LYS A 1 83 ? -16.361 -57.196 -9.946 1.00 27.77 83 LYS A C 1
ATOM 656 O O . LYS A 1 83 ? -15.257 -57.058 -10.456 1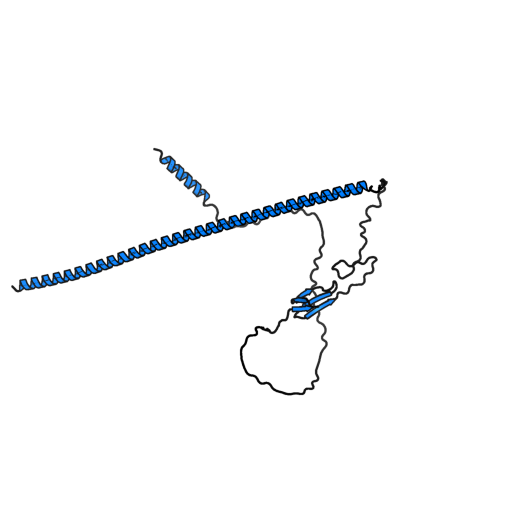.00 27.77 83 LYS A O 1
ATOM 661 N N . LEU A 1 84 ? -17.017 -56.257 -9.276 1.00 37.69 84 LEU A N 1
ATOM 662 C CA . LEU A 1 84 ? -16.469 -55.033 -8.714 1.00 37.69 84 LEU A CA 1
ATOM 663 C C . LEU A 1 84 ? -15.367 -55.418 -7.711 1.00 37.69 84 LEU A C 1
ATOM 665 O O . LEU A 1 84 ? -15.659 -56.166 -6.778 1.00 37.69 84 LEU A O 1
ATOM 669 N N . ASP A 1 85 ? -14.151 -54.919 -7.899 1.00 32.34 85 ASP A N 1
ATOM 670 C CA . ASP A 1 85 ? -13.310 -54.514 -6.776 1.00 32.34 85 ASP A CA 1
ATOM 671 C C . ASP A 1 85 ? -12.420 -53.344 -7.199 1.00 32.34 85 ASP A C 1
ATOM 673 O O . ASP A 1 85 ? -11.987 -53.217 -8.346 1.00 32.34 85 ASP A O 1
ATOM 677 N N . GLU A 1 86 ? -12.272 -52.428 -6.265 1.00 42.69 86 GLU A N 1
ATOM 678 C CA . GLU A 1 86 ? -12.002 -51.021 -6.463 1.00 42.69 86 GLU A CA 1
ATOM 679 C C . GLU A 1 86 ? -10.549 -50.718 -6.107 1.00 42.69 86 GLU A C 1
ATOM 681 O O . GLU A 1 86 ? -10.182 -50.751 -4.939 1.00 42.69 86 GLU A O 1
ATOM 686 N N . GLN A 1 87 ? -9.716 -50.353 -7.087 1.00 34.12 87 GLN A N 1
ATOM 687 C CA . GLN A 1 87 ? -8.485 -49.610 -6.799 1.00 34.12 87 GLN A CA 1
ATOM 688 C C . GLN A 1 87 ? -8.036 -48.748 -7.989 1.00 34.12 87 GLN A C 1
ATOM 690 O O . GLN A 1 87 ? -7.254 -49.138 -8.847 1.00 34.12 87 GLN A O 1
ATOM 695 N N . HIS A 1 88 ? -8.600 -47.540 -8.024 1.00 36.47 88 HIS A N 1
ATOM 696 C CA . HIS A 1 88 ? -8.016 -46.288 -8.504 1.00 36.47 88 HIS A CA 1
ATOM 697 C C . HIS A 1 88 ? -6.766 -46.369 -9.409 1.00 36.47 88 HIS A C 1
ATOM 699 O O . HIS A 1 88 ? -5.637 -46.226 -8.945 1.00 36.47 88 HIS A O 1
ATOM 705 N N . ALA A 1 89 ? -6.988 -46.369 -10.726 1.00 34.12 89 ALA A N 1
ATOM 706 C CA . ALA A 1 89 ? -6.080 -45.731 -11.678 1.00 34.12 89 ALA A CA 1
ATOM 707 C C . ALA A 1 89 ? -6.869 -44.724 -12.522 1.00 34.12 89 ALA A C 1
ATOM 709 O O . ALA A 1 89 ? -7.540 -45.024 -13.505 1.00 34.12 89 ALA A O 1
ATOM 710 N N . ARG A 1 90 ? -6.794 -43.493 -12.035 1.00 44.00 90 ARG A N 1
ATOM 711 C CA . ARG A 1 90 ? -7.335 -42.240 -12.540 1.00 44.00 90 ARG A CA 1
ATOM 712 C C . ARG A 1 90 ? -6.823 -41.940 -13.954 1.00 44.00 90 ARG A C 1
ATOM 714 O O . ARG A 1 90 ? -5.864 -41.195 -14.115 1.00 44.00 90 ARG A O 1
ATOM 721 N N . TYR A 1 91 ? -7.493 -42.453 -14.979 1.00 39.06 91 TYR A N 1
ATOM 722 C CA . TYR A 1 91 ? -7.498 -41.809 -16.289 1.00 39.06 91 TYR A CA 1
ATOM 723 C C . TYR A 1 91 ? -8.887 -41.939 -16.920 1.00 39.06 91 TYR A C 1
ATOM 725 O O . TYR A 1 91 ? -9.319 -42.994 -17.370 1.00 39.06 91 TYR A O 1
ATOM 733 N N . ASN A 1 92 ? -9.618 -40.828 -16.928 1.00 34.62 92 ASN A N 1
ATOM 734 C CA . ASN A 1 92 ? -10.840 -40.701 -17.705 1.00 34.62 92 ASN A CA 1
ATOM 735 C C . ASN A 1 92 ? -10.453 -40.690 -19.192 1.00 34.62 92 ASN A C 1
ATOM 737 O O . ASN A 1 92 ? -10.049 -39.646 -19.710 1.00 34.62 92 ASN A O 1
ATOM 741 N N . VAL A 1 93 ? -10.584 -41.817 -19.897 1.00 39.84 93 VAL A N 1
ATOM 742 C CA . VAL A 1 93 ? -10.770 -41.763 -21.354 1.00 39.84 93 VAL A CA 1
ATOM 743 C C . VAL A 1 93 ? -12.230 -41.414 -21.588 1.00 39.84 93 VAL A C 1
ATOM 745 O O . VAL A 1 93 ? -13.105 -42.270 -21.657 1.00 39.84 93 VAL A O 1
ATOM 748 N N . ILE A 1 94 ? -12.483 -40.111 -21.645 1.00 39.41 94 ILE A N 1
ATOM 749 C CA . ILE A 1 94 ? -13.732 -39.557 -22.151 1.00 39.41 94 ILE A CA 1
ATOM 750 C C . ILE A 1 94 ? -13.793 -39.907 -23.650 1.00 39.41 94 ILE A C 1
ATOM 752 O O . ILE A 1 94 ? -12.827 -39.614 -24.365 1.00 39.41 94 ILE A O 1
ATOM 756 N N . PRO A 1 95 ? -14.878 -40.521 -24.149 1.00 42.78 95 PRO A N 1
ATOM 757 C CA . PRO A 1 95 ? -15.071 -40.737 -25.578 1.00 42.78 95 PRO A CA 1
ATOM 758 C C . PRO A 1 95 ? -15.043 -39.386 -26.308 1.00 42.78 95 PRO A C 1
ATOM 760 O O . PRO A 1 95 ? -15.883 -38.531 -26.043 1.00 42.78 95 PRO A O 1
ATOM 763 N N . GLY A 1 96 ? -14.067 -39.176 -27.201 1.00 43.38 96 GLY A N 1
ATOM 764 C CA . GLY A 1 96 ? -14.025 -37.998 -28.080 1.00 43.38 96 GLY A CA 1
ATOM 765 C C . GLY A 1 96 ? -12.886 -36.996 -27.857 1.00 43.38 96 GLY A C 1
ATOM 766 O O . GLY A 1 96 ? -13.117 -35.794 -27.946 1.00 43.38 96 GLY A O 1
ATOM 767 N N . LYS A 1 97 ? -11.634 -37.434 -27.645 1.00 50.84 97 LYS A N 1
ATOM 768 C CA . LYS A 1 97 ? -10.475 -36.566 -27.946 1.00 50.84 97 LYS A CA 1
ATOM 769 C C . LYS A 1 97 ? -10.343 -36.398 -29.467 1.00 50.84 97 LYS A C 1
ATOM 771 O O . LYS A 1 97 ? -9.491 -37.018 -30.088 1.00 50.84 97 LYS A O 1
ATOM 776 N N . GLN A 1 98 ? -11.211 -35.594 -30.068 1.00 61.16 98 GLN A N 1
ATOM 777 C CA . GLN A 1 98 ? -11.077 -35.143 -31.451 1.00 61.16 98 GLN A CA 1
ATOM 778 C C . GLN A 1 98 ? -10.737 -33.659 -31.405 1.00 61.16 98 GLN A C 1
ATOM 780 O O . GLN A 1 98 ? -11.549 -32.851 -30.966 1.00 61.16 98 GLN A O 1
ATOM 785 N N . GLY A 1 99 ? -9.504 -33.319 -31.772 1.00 64.25 99 GLY A N 1
ATOM 786 C CA . GLY A 1 99 ? -9.075 -31.922 -31.829 1.00 64.25 99 GLY A CA 1
ATOM 787 C C . GLY A 1 99 ? -7.582 -31.677 -31.622 1.00 64.25 99 GLY A C 1
ATOM 788 O O . GLY A 1 99 ? -7.179 -30.571 -31.274 1.00 64.25 99 GLY A O 1
ATOM 789 N N . GLN A 1 100 ? -6.744 -32.699 -31.778 1.00 77.31 100 GLN A N 1
ATOM 790 C CA . GLN A 1 100 ? -5.300 -32.519 -31.805 1.00 77.31 100 GLN A CA 1
ATOM 791 C C . GLN A 1 100 ? -4.711 -33.468 -32.850 1.00 77.31 100 GLN A C 1
ATOM 793 O O . GLN A 1 100 ? -5.057 -34.647 -32.863 1.00 77.31 100 GLN A O 1
ATOM 798 N N . CYS A 1 101 ? -3.868 -32.952 -33.741 1.00 85.00 101 CYS A N 1
ATOM 799 C CA . CYS A 1 101 ? -3.253 -33.704 -34.831 1.00 85.00 101 CYS A CA 1
ATOM 800 C C . CYS A 1 101 ? -1.746 -33.838 -34.611 1.00 85.00 101 CYS A C 1
ATOM 802 O O . CYS A 1 101 ? -1.107 -32.908 -34.124 1.00 85.00 101 CYS A O 1
ATOM 804 N N . SER A 1 102 ? -1.157 -34.961 -35.016 1.00 84.75 102 SER A N 1
ATOM 805 C CA . SER A 1 102 ? 0.298 -35.153 -35.016 1.00 84.75 102 SER A CA 1
ATOM 806 C C . SER A 1 102 ? 0.855 -35.076 -36.439 1.00 84.75 102 SER A C 1
ATOM 808 O O . SER A 1 102 ? 0.437 -35.851 -37.299 1.00 84.75 102 SER A O 1
ATOM 810 N N . TYR A 1 103 ? 1.821 -34.190 -36.687 1.00 80.56 103 TYR A N 1
ATOM 811 C CA . TYR A 1 103 ? 2.511 -34.042 -37.970 1.00 80.56 103 TYR A CA 1
ATOM 812 C C . TYR A 1 103 ? 4.029 -34.021 -37.760 1.00 80.56 103 TYR A C 1
ATOM 814 O O . TYR A 1 103 ? 4.546 -33.127 -37.099 1.00 80.56 103 TYR A O 1
ATOM 822 N N . GLN A 1 104 ? 4.750 -35.010 -38.305 1.00 80.06 104 GLN A N 1
ATOM 823 C CA . GLN A 1 104 ? 6.218 -35.137 -38.192 1.00 80.06 104 GLN A CA 1
ATOM 824 C C . GLN A 1 104 ? 6.759 -35.015 -36.747 1.00 80.06 104 GLN A C 1
ATOM 826 O O . GLN A 1 104 ? 7.811 -34.432 -36.511 1.00 80.06 104 GLN A O 1
ATOM 831 N N . GLY A 1 105 ? 6.021 -35.543 -35.763 1.00 80.31 105 GLY A N 1
ATOM 832 C CA . GLY A 1 105 ? 6.381 -35.461 -34.339 1.00 80.31 105 GLY A CA 1
ATOM 833 C C . GLY A 1 105 ? 5.974 -34.158 -33.636 1.00 80.31 105 GLY A C 1
ATOM 834 O O . GLY A 1 105 ? 6.150 -34.049 -32.426 1.00 80.31 105 GLY A O 1
ATOM 835 N N . LEU A 1 106 ? 5.390 -33.195 -34.355 1.00 79.38 106 LEU A N 1
ATOM 836 C CA . LEU A 1 106 ? 4.796 -31.982 -33.794 1.00 79.38 106 LEU A CA 1
ATOM 837 C C . LEU A 1 106 ? 3.300 -32.173 -33.562 1.00 79.38 106 LEU A C 1
ATOM 839 O O . LEU A 1 106 ? 2.598 -32.770 -34.381 1.00 79.38 106 LEU A O 1
ATOM 843 N N . THR A 1 107 ? 2.805 -31.623 -32.461 1.00 86.38 107 THR A N 1
ATOM 844 C CA . THR A 1 107 ? 1.406 -31.753 -32.064 1.00 86.38 107 THR A CA 1
ATOM 845 C C . THR A 1 107 ? 0.670 -30.428 -32.276 1.00 86.38 107 THR A C 1
ATOM 847 O O . THR A 1 107 ? 0.965 -29.437 -31.611 1.00 86.38 107 THR A O 1
ATOM 850 N N . MET A 1 108 ? -0.303 -30.424 -33.187 1.00 83.25 108 MET A N 1
ATOM 851 C CA . MET A 1 108 ? -1.084 -29.260 -33.616 1.00 83.25 108 MET A CA 1
ATOM 852 C C . MET A 1 108 ? -2.501 -29.302 -33.042 1.00 83.25 108 MET A C 1
ATOM 854 O O . MET A 1 108 ? -3.089 -30.374 -32.918 1.00 83.25 108 MET A O 1
ATOM 858 N N . PHE A 1 109 ? -3.060 -28.144 -32.694 1.00 86.38 109 PHE A N 1
ATOM 859 C CA . PHE A 1 109 ? -4.430 -28.027 -32.179 1.00 86.38 109 PHE A CA 1
ATOM 860 C C . PHE A 1 109 ? -5.472 -28.077 -33.302 1.00 86.38 109 PHE A C 1
ATOM 862 O O . PHE A 1 109 ? -5.155 -27.778 -34.452 1.00 86.38 109 PHE A O 1
ATOM 869 N N . ASP A 1 110 ? -6.716 -28.423 -32.966 1.00 85.00 110 ASP A N 1
ATOM 870 C CA . ASP A 1 110 ? -7.842 -28.368 -33.900 1.00 85.00 110 ASP A CA 1
ATOM 871 C C . ASP A 1 110 ? -7.941 -26.992 -34.556 1.00 85.00 110 ASP A C 1
ATOM 873 O O . ASP A 1 110 ? -7.765 -25.964 -33.900 1.00 85.00 110 ASP A O 1
ATOM 877 N N . GLN A 1 111 ? -8.218 -26.986 -35.856 1.00 83.94 111 GLN A N 1
ATOM 878 C CA . GLN A 1 111 ? -8.301 -25.807 -36.720 1.00 83.94 111 GLN A CA 1
ATOM 879 C C . GLN A 1 111 ? -6.989 -25.018 -36.872 1.00 83.94 111 GLN A C 1
ATOM 881 O O . GLN A 1 111 ? -6.982 -23.947 -37.480 1.00 83.94 111 GLN A O 1
ATOM 886 N N . ALA A 1 112 ? -5.858 -25.533 -36.378 1.00 83.81 112 ALA A N 1
ATOM 887 C CA . ALA A 1 112 ? -4.563 -24.902 -36.596 1.00 83.81 112 ALA A CA 1
ATOM 888 C C . ALA A 1 112 ? -4.128 -25.032 -38.061 1.00 83.81 112 ALA A C 1
ATOM 890 O O . ALA A 1 112 ? -4.124 -26.135 -38.612 1.00 83.81 112 ALA A O 1
ATOM 891 N N . VAL A 1 113 ? -3.706 -23.911 -38.654 1.00 88.56 113 VAL A N 1
ATOM 892 C CA . VAL A 1 113 ? -3.101 -23.835 -39.990 1.00 88.56 113 VAL A CA 1
ATOM 893 C C . VAL A 1 113 ? -1.608 -23.556 -39.843 1.00 88.56 113 VAL A C 1
ATOM 895 O O . VAL A 1 113 ? -1.223 -22.630 -39.129 1.00 88.56 113 VAL A O 1
ATOM 898 N N . TRP A 1 114 ? -0.762 -24.337 -40.510 1.00 88.19 114 TRP A N 1
ATOM 899 C CA . TRP A 1 114 ? 0.690 -24.145 -40.507 1.00 88.19 114 TRP A CA 1
ATOM 900 C C . TRP A 1 114 ? 1.307 -24.488 -41.859 1.00 88.19 114 TRP A C 1
ATOM 902 O O . TRP A 1 114 ? 0.726 -25.237 -42.638 1.00 88.19 114 TRP A O 1
ATOM 912 N N . SER A 1 115 ? 2.513 -23.983 -42.120 1.00 86.88 115 SER A N 1
ATOM 913 C CA . SER A 1 115 ? 3.224 -24.227 -43.379 1.00 86.88 115 SER A CA 1
ATOM 914 C C . SER A 1 115 ? 4.581 -24.889 -43.125 1.00 86.88 115 SER A C 1
ATOM 916 O O . SER A 1 115 ? 5.543 -24.195 -42.799 1.00 86.88 115 SER A O 1
ATOM 918 N N . PRO A 1 116 ? 4.690 -26.231 -43.240 1.00 84.12 116 PRO A N 1
ATOM 919 C CA . PRO A 1 116 ? 5.957 -26.953 -43.063 1.00 84.12 116 PRO A CA 1
ATOM 920 C C . PRO A 1 116 ? 7.026 -26.574 -44.092 1.00 84.12 116 PRO A C 1
ATOM 922 O O . PRO A 1 116 ? 8.219 -26.691 -43.831 1.00 84.12 116 PRO A O 1
ATOM 925 N N . LYS A 1 117 ? 6.585 -26.172 -45.286 1.00 82.44 117 LYS A N 1
ATOM 926 C CA . LYS A 1 117 ? 7.415 -25.713 -46.400 1.00 82.44 117 LYS A CA 1
ATOM 927 C C . LYS A 1 117 ? 6.773 -24.449 -46.978 1.00 82.44 117 LYS A C 1
ATOM 929 O O . LYS A 1 117 ? 5.559 -24.309 -46.851 1.00 82.44 117 LYS A O 1
ATOM 934 N N . PRO A 1 118 ? 7.527 -23.576 -47.667 1.00 81.81 118 PRO A N 1
ATOM 935 C CA . PRO A 1 118 ? 6.978 -22.347 -48.247 1.00 81.81 118 PRO A CA 1
ATOM 936 C C . PRO A 1 118 ? 5.744 -22.577 -49.132 1.00 81.81 118 PRO A C 1
ATOM 938 O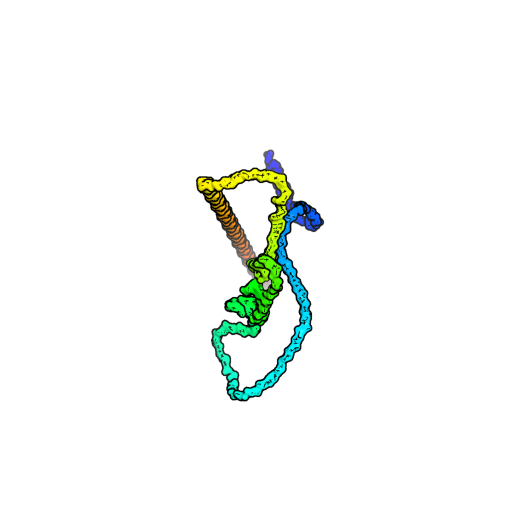 O . PRO A 1 118 ? 4.829 -21.763 -49.121 1.00 81.81 118 PRO A O 1
ATOM 941 N N . CYS A 1 119 ? 5.701 -23.705 -49.848 1.00 85.56 119 CYS A N 1
ATOM 942 C CA . CYS A 1 119 ? 4.619 -24.067 -50.766 1.00 85.56 119 CYS A CA 1
ATOM 943 C C . CYS A 1 119 ? 3.584 -25.044 -50.204 1.00 85.56 119 CYS A C 1
ATOM 945 O O . CYS A 1 119 ? 2.670 -25.422 -50.924 1.00 85.56 119 CYS A O 1
ATOM 947 N N . VAL A 1 120 ? 3.703 -25.472 -48.946 1.00 88.19 120 VAL A N 1
ATOM 948 C CA . VAL A 1 120 ? 2.789 -26.460 -48.356 1.00 88.19 120 VAL A CA 1
ATOM 949 C C . VAL A 1 120 ? 2.061 -25.825 -47.188 1.00 88.19 120 VAL A C 1
ATOM 951 O O . VAL A 1 120 ? 2.703 -25.320 -46.271 1.00 88.19 120 VAL A O 1
ATOM 954 N N . THR A 1 121 ? 0.734 -25.893 -47.193 1.00 87.62 121 THR A N 1
ATOM 955 C CA . THR A 1 121 ? -0.106 -25.430 -46.084 1.00 87.62 121 THR A CA 1
ATOM 956 C C . THR A 1 121 ? -0.927 -26.590 -45.551 1.00 87.62 121 THR A C 1
ATOM 958 O O . THR A 1 121 ? -1.645 -27.243 -46.297 1.00 87.62 121 THR A O 1
ATOM 961 N N . CYS A 1 122 ? -0.825 -26.846 -44.255 1.00 89.00 122 CYS A N 1
ATOM 962 C CA . CYS A 1 122 ? -1.513 -27.921 -43.563 1.00 89.00 122 CYS A CA 1
ATOM 963 C C . CYS A 1 122 ? -2.528 -27.361 -42.566 1.00 89.00 122 CYS A C 1
ATOM 965 O O . CYS A 1 122 ? -2.275 -26.350 -41.914 1.00 89.00 122 CYS A O 1
ATOM 967 N N . LEU A 1 123 ? -3.662 -28.044 -42.437 1.00 87.81 123 LEU A N 1
ATOM 968 C CA . LEU A 1 123 ? -4.741 -27.771 -41.495 1.00 87.81 123 LEU A CA 1
ATOM 969 C C . LEU A 1 123 ? -4.988 -29.017 -40.641 1.00 87.81 123 LEU A C 1
ATOM 971 O O . LEU A 1 123 ? -5.096 -30.126 -41.162 1.00 87.81 123 LEU A O 1
ATOM 975 N N . CYS A 1 124 ? -5.123 -28.826 -39.333 1.00 88.31 124 CYS A N 1
ATOM 976 C CA . CYS A 1 124 ? -5.609 -29.857 -38.425 1.00 88.31 124 CYS A CA 1
ATOM 977 C C . CYS A 1 124 ? -7.127 -29.727 -38.309 1.00 88.31 124 CYS A C 1
ATOM 979 O O . CYS A 1 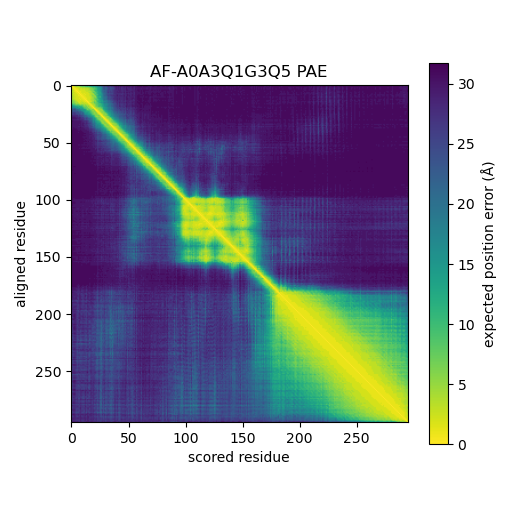124 ? -7.619 -28.671 -37.924 1.00 88.31 124 CYS A O 1
ATOM 981 N N . SER A 1 125 ? -7.877 -30.775 -38.635 1.00 84.50 125 SER A N 1
ATOM 982 C CA . SER A 1 125 ? -9.333 -30.791 -38.488 1.00 84.50 125 SER A CA 1
ATOM 983 C C . SER A 1 125 ? -9.782 -32.132 -37.928 1.00 84.50 125 SER A C 1
ATOM 985 O O . SER A 1 125 ? -9.492 -33.178 -38.505 1.00 84.50 125 SER A O 1
ATOM 987 N N . ALA A 1 126 ? -10.445 -32.108 -36.770 1.00 80.62 126 ALA A N 1
ATOM 988 C CA . ALA A 1 126 ? -11.009 -33.283 -36.104 1.00 80.62 126 ALA A CA 1
ATOM 989 C C . ALA A 1 126 ? -10.001 -34.434 -35.881 1.00 80.62 126 ALA A C 1
ATOM 991 O O . ALA A 1 126 ? -10.366 -35.607 -35.864 1.00 80.62 126 ALA A O 1
ATOM 992 N N . GLY A 1 127 ? -8.718 -34.104 -35.680 1.00 80.50 127 GLY A N 1
ATOM 993 C CA . GLY A 1 127 ? -7.640 -35.083 -35.483 1.00 80.50 127 GLY A CA 1
ATOM 994 C C . GLY A 1 127 ? -6.962 -35.576 -36.768 1.00 80.50 127 GLY A C 1
ATOM 995 O O . GLY A 1 127 ? -6.006 -36.344 -36.680 1.00 80.50 127 GLY A O 1
ATOM 996 N N . GLN A 1 128 ? -7.388 -35.106 -37.944 1.00 80.88 128 GLN A N 1
ATOM 997 C CA . GLN A 1 128 ? -6.736 -35.381 -39.223 1.00 80.88 128 GLN A CA 1
ATOM 998 C C . GLN A 1 128 ? -5.948 -34.165 -39.723 1.00 80.88 128 GLN A C 1
ATOM 1000 O O . GLN A 1 128 ? -6.401 -33.025 -39.629 1.00 80.88 128 GLN A O 1
ATOM 1005 N N . VAL A 1 129 ? -4.765 -34.416 -40.289 1.00 86.75 129 VAL A N 1
ATOM 1006 C CA . VAL A 1 129 ? -3.982 -33.399 -40.999 1.00 86.75 129 VAL A CA 1
ATOM 1007 C C . VAL A 1 129 ? -4.346 -33.428 -42.478 1.00 86.75 129 VAL A C 1
ATOM 1009 O O . VAL A 1 129 ? -4.210 -34.467 -43.122 1.00 86.75 129 VAL A O 1
ATOM 1012 N N . VAL A 1 130 ? -4.761 -32.287 -43.019 1.00 86.94 130 VAL A N 1
ATOM 1013 C CA . VAL A 1 130 ? -4.998 -32.083 -44.453 1.00 86.94 130 VAL A CA 1
ATOM 1014 C C . VAL A 1 130 ? -3.985 -31.062 -44.949 1.00 86.94 130 VAL A C 1
ATOM 1016 O O . VAL A 1 130 ? -3.972 -29.939 -44.455 1.00 86.94 130 VAL A O 1
ATOM 1019 N N . CYS A 1 131 ? -3.128 -31.444 -45.894 1.00 89.12 131 CYS A N 1
ATOM 1020 C CA . CYS A 1 131 ? -2.129 -30.553 -46.481 1.00 89.12 131 CYS A CA 1
ATOM 1021 C C . CYS A 1 131 ? -2.439 -30.297 -47.953 1.00 89.12 131 CYS A C 1
ATOM 1023 O O . CYS A 1 131 ? -2.770 -31.229 -48.681 1.00 89.12 131 CYS A O 1
ATOM 1025 N N . ASP A 1 132 ? -2.288 -29.045 -48.366 1.00 85.56 132 ASP A N 1
ATOM 1026 C CA . ASP A 1 132 ? -2.376 -28.599 -49.749 1.00 85.56 132 ASP A CA 1
ATOM 1027 C C . ASP A 1 132 ? -1.009 -28.073 -50.204 1.00 85.56 132 ASP A C 1
ATOM 1029 O O . ASP A 1 132 ? -0.317 -27.373 -49.452 1.00 85.56 132 ASP A O 1
ATOM 1033 N N . GLU A 1 133 ? -0.604 -28.445 -51.416 1.00 85.19 133 GLU A N 1
ATOM 1034 C CA . GLU A 1 133 ? 0.674 -28.065 -52.017 1.00 85.19 133 GLU A CA 1
ATOM 1035 C C . GLU A 1 133 ? 0.428 -27.129 -53.198 1.00 85.19 133 GLU A C 1
ATOM 1037 O O . GLU A 1 133 ? -0.162 -27.489 -54.217 1.00 85.19 133 GLU A O 1
ATOM 1042 N N . LEU A 1 134 ? 0.910 -25.897 -53.062 1.00 84.12 134 LEU A N 1
ATOM 1043 C CA . LEU A 1 134 ? 0.797 -24.884 -54.091 1.00 84.12 134 LEU A CA 1
ATOM 1044 C C . LEU A 1 134 ? 1.829 -25.152 -55.188 1.00 84.12 134 LEU A C 1
ATOM 1046 O O . LEU A 1 134 ? 3.035 -25.089 -54.956 1.00 84.12 134 LEU A O 1
ATOM 1050 N N . THR A 1 135 ? 1.344 -25.396 -56.405 1.00 82.50 135 THR A N 1
ATOM 1051 C CA . THR A 1 135 ? 2.189 -25.478 -57.603 1.00 82.50 135 THR A CA 1
ATOM 1052 C C . THR A 1 135 ? 2.302 -24.099 -58.251 1.00 82.50 135 THR A C 1
ATOM 1054 O O . THR A 1 135 ? 1.291 -23.474 -58.574 1.00 82.50 135 THR A O 1
ATOM 1057 N N . CYS A 1 136 ? 3.528 -23.612 -58.446 1.00 84.69 136 CYS A N 1
ATOM 1058 C CA . CYS A 1 136 ? 3.773 -22.310 -59.064 1.00 84.69 136 CYS A CA 1
ATOM 1059 C C . CYS A 1 136 ? 3.671 -22.376 -60.599 1.00 84.69 136 CYS A C 1
ATOM 1061 O O . CYS A 1 136 ? 4.127 -23.353 -61.198 1.00 84.69 136 CYS A O 1
ATOM 1063 N N . PRO A 1 137 ? 3.127 -21.337 -61.259 1.00 82.00 137 PRO A N 1
ATOM 1064 C CA . PRO A 1 137 ? 3.171 -21.235 -62.714 1.00 82.00 137 PRO A CA 1
ATOM 1065 C C . PRO A 1 137 ? 4.619 -21.043 -63.208 1.00 82.00 137 PRO A C 1
ATOM 1067 O O . PRO A 1 137 ? 5.427 -20.430 -62.504 1.00 82.00 137 PRO A O 1
ATOM 1070 N N . PRO A 1 138 ? 4.965 -21.533 -64.414 1.00 76.69 138 PRO A N 1
ATOM 1071 C CA . PRO A 1 138 ? 6.288 -21.317 -64.990 1.00 76.69 138 PRO A CA 1
ATOM 1072 C C . PRO A 1 138 ? 6.509 -19.826 -65.272 1.00 76.69 138 PRO A C 1
ATOM 1074 O O . PRO A 1 138 ? 5.672 -19.171 -65.895 1.00 76.69 138 PRO A O 1
ATOM 1077 N N . VAL A 1 139 ? 7.647 -19.294 -64.824 1.00 80.88 139 VAL A N 1
ATOM 1078 C CA . VAL A 1 139 ? 8.077 -17.918 -65.107 1.00 80.88 139 VAL A CA 1
ATOM 1079 C C . VAL A 1 139 ? 9.148 -17.924 -66.197 1.00 80.88 139 VAL A C 1
ATOM 1081 O O . VAL A 1 139 ? 10.105 -18.694 -66.140 1.00 80.88 139 VAL A O 1
ATOM 1084 N N . HIS A 1 140 ? 8.988 -17.062 -67.201 1.00 75.19 140 HIS A N 1
ATOM 1085 C CA . HIS A 1 140 ? 9.943 -16.882 -68.295 1.00 75.19 140 HIS A CA 1
ATOM 1086 C C . HIS A 1 140 ? 10.541 -15.472 -68.217 1.00 75.19 140 HIS A C 1
ATOM 1088 O O . HIS A 1 140 ? 10.065 -14.554 -68.878 1.00 75.19 140 HIS A O 1
ATOM 1094 N N . CYS A 1 141 ? 11.561 -15.287 -67.377 1.00 81.38 141 CYS A N 1
ATOM 1095 C CA . CYS A 1 141 ? 12.283 -14.021 -67.238 1.00 81.38 141 CYS A CA 1
ATOM 1096 C C . CYS A 1 141 ? 13.776 -14.251 -66.984 1.00 81.38 141 CYS A C 1
ATOM 1098 O O . CYS A 1 141 ? 14.192 -15.353 -66.635 1.00 81.38 141 CYS A O 1
ATOM 1100 N N . LEU A 1 142 ? 14.580 -13.206 -67.197 1.00 74.69 142 LEU A N 1
ATOM 1101 C CA . LEU A 1 142 ? 16.046 -13.276 -67.156 1.00 74.69 142 LEU A CA 1
ATOM 1102 C C . LEU A 1 142 ? 16.597 -13.496 -65.738 1.00 74.69 142 LEU A C 1
ATOM 1104 O O . LEU A 1 142 ? 17.605 -14.177 -65.581 1.00 74.69 142 LEU A O 1
ATOM 1108 N N . PHE A 1 143 ? 15.918 -12.963 -64.716 1.00 76.94 143 PHE A N 1
ATOM 1109 C CA . PHE A 1 143 ? 16.350 -13.039 -63.316 1.00 76.94 143 PHE A CA 1
ATOM 1110 C C . PHE A 1 143 ? 15.184 -13.407 -62.380 1.00 76.94 143 PHE A C 1
ATOM 1112 O O . PHE A 1 143 ? 14.622 -12.536 -61.707 1.00 76.94 143 PHE A O 1
ATOM 1119 N N . PRO A 1 144 ? 14.780 -14.689 -62.337 1.00 79.31 144 PRO A N 1
ATOM 1120 C CA . PRO A 1 144 ? 13.836 -15.169 -61.340 1.00 79.31 144 PRO A CA 1
ATOM 1121 C C . PRO A 1 144 ? 14.529 -15.289 -59.977 1.00 79.31 144 PRO A C 1
ATOM 1123 O O . PRO A 1 144 ? 15.588 -15.907 -59.862 1.00 79.31 144 PRO A O 1
ATOM 1126 N N . PHE A 1 145 ? 13.918 -14.748 -58.927 1.00 83.56 145 PHE A N 1
ATOM 1127 C CA . PHE A 1 145 ? 14.356 -14.971 -57.551 1.00 83.56 145 PHE A CA 1
ATOM 1128 C C . PHE A 1 145 ? 13.164 -15.291 -56.648 1.00 83.56 145 PHE A C 1
ATOM 1130 O O . PHE A 1 145 ? 12.048 -14.833 -56.883 1.00 83.56 145 PHE A O 1
ATOM 1137 N N . THR A 1 146 ? 13.394 -16.075 -55.596 1.00 83.44 146 THR A N 1
ATOM 1138 C CA . THR A 1 146 ? 12.355 -16.444 -54.625 1.00 83.44 146 THR A CA 1
ATOM 1139 C C . THR A 1 146 ? 12.642 -15.733 -53.301 1.00 83.44 146 THR A C 1
ATOM 1141 O O . THR A 1 146 ? 13.583 -16.122 -52.606 1.00 83.44 146 THR A O 1
ATOM 1144 N N . PRO A 1 147 ? 11.884 -14.682 -52.936 1.00 81.69 147 PRO A N 1
ATOM 1145 C CA . PRO A 1 147 ? 12.041 -13.996 -51.660 1.00 81.69 147 PRO A CA 1
ATOM 1146 C C . PRO A 1 147 ? 11.930 -14.957 -50.471 1.00 81.69 147 PRO A C 1
ATOM 1148 O O . PRO A 1 147 ? 11.091 -15.864 -50.470 1.00 81.69 147 PRO A O 1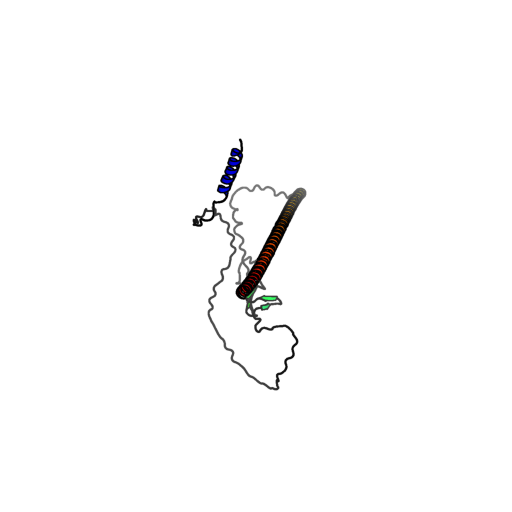
ATOM 1151 N N . THR A 1 148 ? 12.720 -14.722 -49.422 1.00 78.69 148 THR A N 1
ATOM 1152 C CA . THR A 1 148 ? 12.657 -15.500 -48.178 1.00 78.69 148 THR A CA 1
ATOM 1153 C C . THR A 1 148 ? 11.238 -15.480 -47.603 1.00 78.69 148 THR A C 1
ATOM 1155 O O . THR A 1 148 ? 10.694 -14.419 -47.312 1.00 78.69 148 THR A O 1
ATOM 1158 N N . GLY A 1 149 ? 10.635 -16.660 -47.437 1.00 77.31 149 GLY A N 1
ATOM 1159 C CA . GLY A 1 149 ? 9.263 -16.811 -46.933 1.00 77.31 149 GLY A CA 1
ATOM 1160 C C . GLY A 1 149 ? 8.167 -16.800 -48.006 1.00 77.31 149 GLY A C 1
ATOM 1161 O O . GLY A 1 149 ? 6.995 -16.921 -47.659 1.00 77.31 149 GLY A O 1
ATOM 1162 N N . SER A 1 150 ? 8.518 -16.696 -49.291 1.00 80.06 150 SER A N 1
ATOM 1163 C CA . SER A 1 150 ? 7.580 -16.858 -50.410 1.00 80.06 150 SER A CA 1
ATOM 1164 C C . SER A 1 150 ? 7.700 -18.246 -51.055 1.00 80.06 150 SER A C 1
ATOM 1166 O O . SER A 1 150 ? 8.763 -18.863 -51.024 1.00 80.06 150 SER A O 1
ATOM 1168 N N . CYS A 1 151 ? 6.596 -18.752 -51.614 1.00 84.75 151 CYS A N 1
ATOM 1169 C CA . CYS A 1 151 ? 6.577 -20.038 -52.319 1.00 84.75 151 CYS A CA 1
ATOM 1170 C C . CYS A 1 151 ? 7.075 -19.929 -53.768 1.00 84.75 151 CYS A C 1
ATOM 1172 O O . CYS A 1 151 ? 7.845 -20.775 -54.215 1.00 84.75 151 CYS A O 1
ATOM 1174 N N . CYS A 1 152 ? 6.638 -18.902 -54.505 1.00 86.00 152 CYS A N 1
ATOM 1175 C CA . CYS A 1 152 ? 6.850 -18.823 -55.950 1.00 86.00 152 CYS A CA 1
ATOM 1176 C C . CYS A 1 152 ? 7.931 -17.812 -56.345 1.00 86.00 152 CYS A C 1
ATOM 1178 O O . CYS A 1 152 ? 8.019 -16.751 -55.721 1.00 86.00 152 CYS A O 1
ATOM 1180 N N . PRO A 1 153 ? 8.712 -18.109 -57.403 1.00 84.75 153 PRO A N 1
ATOM 1181 C CA . PRO A 1 153 ? 9.697 -17.179 -57.931 1.00 84.75 153 PRO A CA 1
ATOM 1182 C C . PRO A 1 153 ? 9.003 -15.951 -58.526 1.00 84.75 153 PRO A C 1
ATOM 1184 O O . PRO A 1 153 ? 7.986 -16.060 -59.213 1.00 84.75 153 PRO A O 1
ATOM 1187 N N . VAL A 1 154 ? 9.581 -14.782 -58.277 1.00 83.62 154 VAL A N 1
ATOM 1188 C CA . VAL A 1 154 ? 9.192 -13.510 -58.888 1.00 83.62 154 VAL A CA 1
ATOM 1189 C C . VAL A 1 154 ? 10.320 -13.025 -59.789 1.00 83.62 154 VAL A C 1
ATOM 1191 O O . VAL A 1 154 ? 11.492 -13.322 -59.557 1.00 83.62 154 VAL A O 1
ATOM 1194 N N . CYS A 1 155 ? 9.974 -12.294 -60.842 1.00 82.56 155 CYS A N 1
ATOM 1195 C CA . CYS A 1 155 ? 10.970 -11.669 -61.700 1.00 82.56 155 CYS A CA 1
ATOM 1196 C C . CYS A 1 155 ? 11.439 -10.377 -61.037 1.00 82.56 155 CYS A C 1
ATOM 1198 O O . CYS A 1 155 ? 10.610 -9.554 -60.648 1.00 82.56 155 CYS A O 1
ATOM 1200 N N . SER A 1 156 ? 12.753 -10.208 -60.895 1.00 74.19 156 SER A N 1
ATOM 1201 C CA . SER A 1 156 ? 13.304 -8.886 -60.622 1.00 74.19 156 SER A CA 1
ATOM 1202 C C . SER A 1 156 ? 13.419 -8.171 -61.960 1.00 74.19 156 SER A C 1
ATOM 1204 O O . SER A 1 156 ? 14.262 -8.533 -62.781 1.00 74.19 156 SER A O 1
ATOM 1206 N N . ASP A 1 157 ? 12.561 -7.186 -62.199 1.00 68.62 157 ASP A N 1
ATOM 1207 C CA . ASP A 1 157 ? 12.847 -6.201 -63.234 1.00 68.62 157 ASP A CA 1
ATOM 1208 C C . ASP A 1 157 ? 14.044 -5.368 -62.744 1.00 68.62 157 ASP A C 1
ATOM 1210 O O . ASP A 1 157 ? 14.080 -5.011 -61.561 1.00 68.62 157 ASP A O 1
ATOM 1214 N N . PRO A 1 158 ? 15.060 -5.086 -63.578 1.00 60.22 158 PRO A N 1
ATOM 1215 C CA . PRO A 1 158 ? 16.000 -4.030 -63.240 1.00 60.22 158 PRO A CA 1
ATOM 1216 C C . PRO A 1 158 ? 15.191 -2.737 -63.120 1.00 60.22 158 PRO A C 1
ATOM 1218 O O . PRO A 1 158 ? 14.490 -2.362 -64.062 1.00 60.22 158 PRO A O 1
ATOM 1221 N N . ASP A 1 159 ? 15.245 -2.089 -61.957 1.00 50.50 159 ASP A N 1
ATOM 1222 C CA . ASP A 1 159 ? 14.584 -0.808 -61.738 1.00 50.50 159 ASP A CA 1
ATOM 1223 C C . ASP A 1 159 ? 14.975 0.165 -62.868 1.00 50.50 159 ASP A C 1
ATOM 1225 O O . ASP A 1 159 ? 16.161 0.468 -63.027 1.00 50.50 159 ASP A O 1
ATOM 1229 N N . PRO A 1 160 ? 14.024 0.719 -63.642 1.00 56.12 160 PRO A N 1
ATOM 1230 C CA . PRO A 1 160 ? 14.318 1.787 -64.596 1.00 56.12 160 PRO A CA 1
ATOM 1231 C C . PRO A 1 160 ? 14.620 3.132 -63.900 1.00 56.12 160 PRO A C 1
ATOM 1233 O O . PRO A 1 160 ? 14.598 4.175 -64.547 1.00 56.12 160 PRO A O 1
ATOM 1236 N N . ASP A 1 161 ? 14.902 3.128 -62.591 1.00 51.91 161 ASP A N 1
ATOM 1237 C CA . ASP A 1 161 ? 15.256 4.315 -61.800 1.00 51.91 161 ASP A CA 1
ATOM 1238 C C . ASP A 1 161 ? 16.776 4.544 -61.687 1.00 51.91 161 ASP A C 1
ATOM 1240 O O . ASP A 1 161 ? 17.237 5.440 -60.990 1.00 51.91 161 ASP A O 1
ATOM 1244 N N . LEU A 1 162 ? 17.581 3.789 -62.442 1.00 54.44 162 LEU A N 1
ATOM 1245 C CA . LEU A 1 162 ? 18.942 4.199 -62.818 1.00 54.44 162 LEU A CA 1
ATOM 1246 C C . LEU A 1 162 ? 18.977 4.728 -64.262 1.00 54.44 162 LEU A C 1
ATOM 1248 O O . LEU A 1 162 ? 19.896 4.440 -65.026 1.00 54.44 162 LEU A O 1
ATOM 1252 N N . SER A 1 163 ? 17.938 5.453 -64.685 1.00 54.38 163 SER A N 1
ATOM 1253 C CA . SER A 1 163 ? 17.858 6.058 -66.028 1.00 54.38 163 SER A CA 1
ATOM 1254 C C . SER A 1 163 ? 17.433 7.532 -66.034 1.00 54.38 163 SER A C 1
ATOM 1256 O O . SER A 1 163 ? 17.131 8.079 -67.092 1.00 54.38 163 SER A O 1
ATOM 1258 N N . LEU A 1 164 ? 17.468 8.207 -64.883 1.00 56.16 164 LEU A N 1
ATOM 1259 C CA . LEU A 1 164 ? 17.339 9.663 -64.771 1.00 56.16 164 LEU A CA 1
ATOM 1260 C C . LEU A 1 164 ? 18.676 10.259 -64.316 1.00 56.16 164 LEU A C 1
ATOM 1262 O O . LEU A 1 164 ? 18.836 10.574 -63.147 1.00 56.16 164 LEU A O 1
ATOM 1266 N N . ASP A 1 165 ? 19.647 10.295 -65.234 1.00 49.16 165 ASP A N 1
ATOM 1267 C CA . ASP A 1 165 ? 20.648 11.373 -65.392 1.00 49.16 165 ASP A CA 1
ATOM 1268 C C . ASP A 1 165 ? 21.762 10.949 -66.366 1.00 49.16 165 ASP A C 1
ATOM 1270 O O . ASP A 1 165 ? 22.932 10.843 -66.018 1.00 49.16 165 ASP A O 1
ATOM 1274 N N . LEU A 1 166 ? 21.415 10.716 -67.635 1.00 53.50 166 LEU A N 1
ATOM 1275 C CA . LEU A 1 166 ? 22.391 10.756 -68.734 1.00 53.50 166 LEU A CA 1
ATOM 1276 C C . LEU A 1 166 ? 21.788 11.467 -69.950 1.00 53.50 166 LEU A C 1
ATOM 1278 O O . LEU A 1 166 ? 21.683 10.923 -71.046 1.00 53.50 166 LEU A O 1
ATOM 1282 N N . SER A 1 167 ? 21.350 12.706 -69.742 1.00 55.47 167 SER A N 1
ATOM 1283 C CA . SER A 1 167 ? 21.257 13.725 -70.795 1.00 55.47 167 SER A CA 1
ATOM 1284 C C . SER A 1 167 ? 21.267 15.102 -70.145 1.00 55.47 167 SER A C 1
ATOM 1286 O O . SER A 1 167 ? 20.245 15.761 -69.988 1.00 55.47 167 SER A O 1
ATOM 1288 N N . GLY A 1 168 ? 22.464 15.506 -69.739 1.00 48.69 168 GLY A N 1
ATOM 1289 C CA . GLY A 1 168 ? 22.792 16.866 -69.358 1.00 48.69 168 GLY A CA 1
ATOM 1290 C C . GLY A 1 168 ? 24.253 17.089 -69.702 1.00 48.69 168 GLY A C 1
ATOM 1291 O O . GLY A 1 168 ? 25.128 16.641 -68.968 1.00 48.69 168 GLY A O 1
ATOM 1292 N N . ASP A 1 169 ? 24.505 17.724 -70.845 1.00 58.88 169 ASP A N 1
ATOM 1293 C CA . ASP A 1 169 ? 25.805 18.298 -71.180 1.00 58.88 169 ASP A CA 1
ATOM 1294 C C . ASP A 1 169 ? 26.248 19.205 -70.027 1.00 58.88 169 ASP A C 1
ATOM 1296 O O . ASP A 1 169 ? 25.727 20.304 -69.832 1.00 58.88 169 ASP A O 1
ATOM 1300 N N . SER A 1 170 ? 27.195 18.723 -69.233 1.00 59.84 170 SER A N 1
ATOM 1301 C CA . SER A 1 170 ? 28.004 19.546 -68.350 1.00 59.84 170 SER A CA 1
ATOM 1302 C C . SER A 1 170 ? 29.352 18.844 -68.203 1.00 59.84 170 SER A C 1
ATOM 1304 O O . SER A 1 170 ? 29.377 17.637 -67.944 1.00 59.84 170 SER A O 1
ATOM 1306 N N . PRO A 1 171 ? 30.479 19.537 -68.429 1.00 54.19 171 PRO A N 1
ATOM 1307 C CA . PRO A 1 171 ? 31.782 18.904 -68.391 1.00 54.19 171 PRO A CA 1
ATOM 1308 C C . PRO A 1 171 ? 32.023 18.397 -66.975 1.00 54.19 171 PRO A C 1
ATOM 1310 O O . PRO A 1 171 ? 32.101 19.186 -66.037 1.00 54.19 171 PRO A O 1
ATOM 1313 N N . VAL A 1 172 ? 32.128 17.077 -66.837 1.00 55.88 172 VAL A N 1
ATOM 1314 C CA . VAL A 1 172 ? 32.633 16.410 -65.638 1.00 55.88 172 VAL A CA 1
ATOM 1315 C C . VAL A 1 172 ? 33.960 17.084 -65.278 1.00 55.88 172 VAL A C 1
ATOM 1317 O O . VAL A 1 172 ? 34.911 1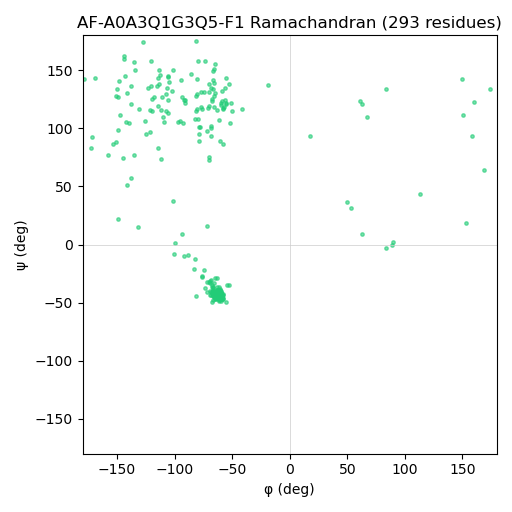6.965 -66.062 1.00 55.88 172 VAL A O 1
ATOM 1320 N N . PRO A 1 173 ? 34.090 17.781 -64.131 1.00 53.06 173 PRO A N 1
ATOM 1321 C CA . PRO A 1 173 ? 35.403 17.978 -63.554 1.00 53.06 173 PRO A CA 1
ATOM 1322 C C . PRO A 1 173 ? 35.882 16.567 -63.255 1.00 53.06 173 PRO A C 1
ATOM 1324 O O . PRO A 1 173 ? 35.332 15.865 -62.409 1.00 53.06 173 PRO A O 1
ATOM 1327 N N . SER A 1 174 ? 36.833 16.103 -64.056 1.00 51.12 174 SER A N 1
ATOM 1328 C CA . SER A 1 174 ? 37.563 14.879 -63.778 1.00 51.12 174 SER A CA 1
ATOM 1329 C C . SER A 1 174 ? 38.448 15.187 -62.579 1.00 51.12 174 SER A C 1
ATOM 1331 O O . SER A 1 174 ? 39.648 15.395 -62.736 1.00 51.12 174 SER A O 1
ATOM 1333 N N . ASP A 1 175 ? 37.849 15.310 -61.394 1.00 57.53 175 ASP A N 1
ATOM 1334 C CA . ASP A 1 175 ? 38.621 15.257 -60.170 1.00 57.53 175 ASP A CA 1
ATOM 1335 C C . ASP A 1 175 ? 39.288 13.882 -60.190 1.00 57.53 175 ASP A C 1
ATOM 1337 O O . ASP A 1 175 ? 38.596 12.861 -60.311 1.00 57.53 175 ASP A O 1
ATOM 1341 N N . PRO A 1 176 ? 40.628 13.815 -60.173 1.00 52.50 176 PRO A N 1
ATOM 1342 C CA . PRO A 1 176 ? 41.295 12.538 -60.081 1.00 52.50 176 PRO A CA 1
ATOM 1343 C C . PRO A 1 176 ? 40.794 11.894 -58.792 1.00 52.50 176 PRO A C 1
ATOM 1345 O O . PRO A 1 176 ? 41.002 12.440 -57.705 1.00 52.50 176 PRO A O 1
ATOM 1348 N N . VAL A 1 177 ? 40.115 10.747 -58.910 1.00 58.81 177 VAL A N 1
ATOM 1349 C CA . VAL A 1 177 ? 39.859 9.857 -57.775 1.00 58.81 177 VAL A CA 1
ATOM 1350 C C . VAL A 1 177 ? 41.235 9.454 -57.277 1.00 58.81 177 VAL A C 1
ATOM 1352 O O . VAL A 1 177 ? 41.863 8.527 -57.785 1.00 58.81 177 VAL A O 1
ATOM 1355 N N . THR A 1 178 ? 41.760 10.257 -56.363 1.00 65.94 178 THR A N 1
ATOM 1356 C CA . THR A 1 178 ? 43.083 10.067 -55.804 1.00 65.94 178 THR A CA 1
ATOM 1357 C C . THR A 1 178 ? 42.902 8.921 -54.820 1.00 65.94 178 THR A C 1
ATOM 1359 O O . THR A 1 178 ? 42.074 9.051 -53.914 1.00 65.94 178 THR A O 1
ATOM 1362 N N . PRO A 1 179 ? 43.560 7.766 -55.022 1.00 70.25 179 PRO A N 1
ATOM 1363 C CA . PRO A 1 179 ? 43.433 6.647 -54.104 1.00 70.25 179 PRO A CA 1
ATOM 1364 C C . PRO A 1 179 ? 43.799 7.139 -52.710 1.00 70.25 179 PRO A C 1
ATOM 1366 O O . PRO A 1 179 ? 44.894 7.672 -52.519 1.00 70.25 179 PRO A O 1
ATOM 1369 N N . LEU A 1 180 ? 42.861 7.007 -51.772 1.00 72.00 180 LEU A N 1
ATOM 1370 C CA . LEU A 1 180 ? 43.053 7.470 -50.408 1.00 72.00 180 LEU A CA 1
ATOM 1371 C C . LEU A 1 180 ? 44.314 6.804 -49.849 1.00 72.00 180 LEU A C 1
ATOM 1373 O O . LEU A 1 180 ? 44.461 5.579 -49.902 1.00 72.00 180 LEU A O 1
ATOM 1377 N N . THR A 1 181 ? 45.256 7.611 -49.375 1.00 84.81 181 THR A N 1
ATOM 1378 C CA . THR A 1 181 ? 46.527 7.095 -48.866 1.00 84.81 181 THR A CA 1
ATOM 1379 C C . THR A 1 181 ? 46.281 6.254 -47.612 1.00 84.81 181 THR A C 1
ATOM 1381 O O . THR A 1 181 ? 45.298 6.445 -46.893 1.00 84.81 181 THR A O 1
ATOM 1384 N N . HIS A 1 182 ? 47.182 5.315 -47.308 1.00 86.12 182 HIS A N 1
ATOM 1385 C CA . HIS A 1 182 ? 47.040 4.466 -46.120 1.00 86.12 182 HIS A CA 1
ATOM 1386 C C . HIS A 1 182 ? 46.884 5.288 -44.822 1.00 86.12 182 HIS A C 1
ATOM 1388 O O . HIS A 1 182 ? 46.098 4.921 -43.952 1.00 86.12 182 HIS A O 1
ATOM 1394 N N . GLU A 1 183 ? 47.557 6.439 -44.727 1.00 86.62 183 GLU A N 1
ATOM 1395 C CA . GLU A 1 183 ? 47.473 7.364 -43.587 1.00 86.62 183 GLU A CA 1
ATOM 1396 C C . GLU A 1 183 ? 46.114 8.080 -43.475 1.00 86.62 183 GLU A C 1
ATOM 1398 O O . GLU A 1 183 ? 45.645 8.388 -42.379 1.00 86.62 183 GLU A O 1
ATOM 1403 N N . GLU A 1 184 ? 45.452 8.370 -44.595 1.00 88.25 184 GLU A N 1
ATOM 1404 C CA . GLU A 1 184 ? 44.094 8.925 -44.604 1.00 88.25 184 GLU A CA 1
ATOM 1405 C C . GLU A 1 184 ? 43.059 7.874 -44.194 1.00 88.25 184 GLU A C 1
ATOM 1407 O O . GLU A 1 184 ? 42.187 8.176 -43.381 1.00 88.25 184 GLU A O 1
ATOM 1412 N N . ILE A 1 185 ? 43.207 6.630 -44.664 1.00 87.75 185 ILE A N 1
ATOM 1413 C CA . ILE A 1 185 ? 42.354 5.504 -44.251 1.00 87.75 185 ILE A CA 1
ATOM 1414 C C . ILE A 1 185 ? 42.478 5.267 -42.739 1.00 87.75 185 ILE A C 1
ATOM 1416 O O . ILE A 1 185 ? 41.467 5.157 -42.049 1.00 87.75 185 ILE A O 1
ATOM 1420 N N . GLN A 1 186 ? 43.703 5.246 -42.200 1.00 91.69 186 GLN A N 1
ATOM 1421 C CA . GLN A 1 186 ? 43.936 5.082 -40.760 1.00 91.69 186 GLN A CA 1
ATOM 1422 C C . GLN A 1 186 ? 43.292 6.200 -39.924 1.00 91.69 186 GLN A C 1
ATOM 1424 O O . GLN A 1 186 ? 42.721 5.916 -38.872 1.00 91.69 186 GLN A O 1
ATOM 1429 N N . ARG A 1 187 ? 43.332 7.457 -40.392 1.00 90.69 187 ARG A N 1
ATOM 1430 C CA . ARG A 1 187 ? 42.690 8.598 -39.710 1.00 90.69 187 ARG A CA 1
ATOM 1431 C C . ARG A 1 187 ? 41.163 8.527 -39.717 1.00 90.69 187 ARG A C 1
ATOM 1433 O O . ARG A 1 187 ? 40.546 8.947 -38.742 1.00 90.69 187 ARG A O 1
ATOM 1440 N N . ILE A 1 188 ? 40.561 8.031 -40.799 1.00 90.38 188 ILE A N 1
ATOM 1441 C CA . ILE A 1 188 ? 39.106 7.835 -40.881 1.00 90.38 188 ILE A CA 1
ATOM 1442 C C . ILE A 1 188 ? 38.672 6.731 -39.918 1.00 90.38 188 ILE A C 1
ATOM 1444 O O . ILE A 1 188 ? 37.788 6.972 -39.103 1.00 90.38 188 ILE A O 1
ATOM 1448 N N . LEU A 1 189 ? 39.346 5.576 -39.941 1.00 92.75 189 LEU A N 1
ATOM 1449 C CA . LEU A 1 189 ? 39.037 4.458 -39.042 1.00 92.75 189 LEU A CA 1
ATOM 1450 C C . LEU A 1 189 ? 39.134 4.860 -37.564 1.00 92.75 189 LEU A C 1
ATOM 1452 O O . LEU A 1 189 ? 38.247 4.534 -36.783 1.00 92.75 189 LEU A O 1
ATOM 1456 N N . TRP A 1 190 ? 40.171 5.617 -37.188 1.00 92.88 190 TRP A N 1
ATOM 1457 C CA . TRP A 1 190 ? 40.308 6.143 -35.825 1.00 92.88 190 TRP A CA 1
ATOM 1458 C C . TRP A 1 190 ? 39.148 7.062 -35.422 1.00 92.88 190 TRP A C 1
ATOM 1460 O O . TRP A 1 190 ? 38.671 6.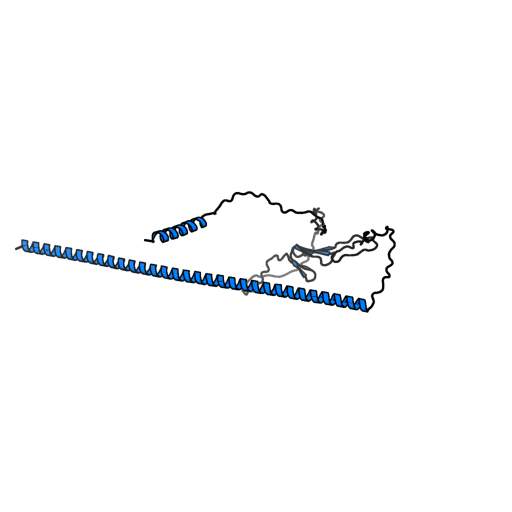986 -34.294 1.00 92.88 190 TRP A O 1
ATOM 1470 N N . ARG A 1 191 ? 38.674 7.917 -36.339 1.00 93.50 191 ARG A N 1
ATOM 1471 C CA . ARG A 1 191 ? 37.530 8.805 -36.086 1.00 93.50 191 ARG A CA 1
ATOM 1472 C C . ARG A 1 191 ? 36.231 8.020 -35.915 1.00 93.50 191 ARG A C 1
ATOM 1474 O O . ARG A 1 191 ? 35.477 8.310 -34.997 1.00 93.50 191 ARG A O 1
ATOM 1481 N N . GLU A 1 192 ? 35.981 7.031 -36.770 1.00 94.31 192 GLU A N 1
ATOM 1482 C CA . GLU A 1 192 ? 34.800 6.163 -36.669 1.00 94.31 192 GLU A CA 1
ATOM 1483 C C . GLU A 1 192 ? 34.804 5.351 -35.363 1.00 94.31 192 GLU A C 1
ATOM 1485 O O . GLU A 1 192 ? 33.761 5.191 -34.727 1.00 94.31 192 GLU A O 1
ATOM 1490 N N . GLU A 1 193 ? 35.973 4.871 -34.929 1.00 95.06 193 GLU A N 1
ATOM 1491 C CA . GLU A 1 193 ? 36.135 4.166 -33.655 1.00 95.06 193 GLU A CA 1
ATOM 1492 C C . GLU A 1 193 ? 35.874 5.086 -32.450 1.00 95.06 193 GLU A C 1
ATOM 1494 O O . GLU A 1 193 ? 35.169 4.691 -31.517 1.00 95.06 193 GLU A O 1
ATOM 1499 N N . GLU A 1 194 ? 36.376 6.324 -32.482 1.00 95.38 194 GLU A N 1
ATOM 1500 C CA . GLU A 1 194 ? 36.117 7.332 -31.447 1.00 95.38 194 GLU A CA 1
ATOM 1501 C C . GLU A 1 194 ? 34.628 7.707 -31.388 1.00 95.38 194 GLU A C 1
ATOM 1503 O O . GLU A 1 194 ? 34.030 7.666 -30.312 1.00 95.38 194 GLU A O 1
ATOM 1508 N N . GLU A 1 195 ? 33.994 7.971 -32.535 1.00 95.75 195 GLU A N 1
ATOM 1509 C CA . GLU A 1 195 ? 32.557 8.261 -32.631 1.00 95.75 195 GLU A CA 1
ATOM 1510 C C . GLU A 1 195 ? 31.702 7.093 -32.106 1.00 95.75 195 GLU A C 1
ATOM 1512 O O . GLU A 1 195 ? 30.748 7.305 -31.349 1.00 95.75 195 GLU A O 1
ATOM 1517 N N . HIS A 1 196 ? 32.066 5.849 -32.435 1.00 96.38 196 HIS A N 1
ATOM 1518 C CA . HIS A 1 196 ? 31.398 4.658 -31.909 1.00 96.38 196 HIS A CA 1
ATOM 1519 C C . HIS A 1 196 ? 31.571 4.531 -30.387 1.00 96.38 196 HIS A C 1
ATOM 1521 O O . HIS A 1 196 ? 30.603 4.257 -29.672 1.00 96.38 196 HIS A O 1
ATOM 1527 N N . HIS A 1 197 ? 32.781 4.763 -29.868 1.00 96.69 197 HIS A N 1
ATOM 1528 C CA . HIS A 1 197 ? 33.051 4.735 -28.431 1.00 96.69 197 HIS A CA 1
ATOM 1529 C C . HIS A 1 197 ? 32.276 5.835 -27.678 1.00 96.69 197 HIS A C 1
ATOM 1531 O O . HIS A 1 197 ? 31.682 5.576 -26.626 1.00 96.69 197 HIS A O 1
ATOM 1537 N N . GLU A 1 198 ? 32.214 7.053 -28.221 1.00 96.88 198 GLU A N 1
ATOM 1538 C CA . GLU A 1 198 ? 31.412 8.147 -27.665 1.00 96.88 198 GLU A CA 1
ATOM 1539 C C . GLU A 1 198 ? 29.912 7.825 -27.663 1.00 96.88 198 GLU A C 1
ATOM 1541 O O . GLU A 1 198 ? 29.213 8.080 -26.669 1.00 96.88 198 GLU A O 1
ATOM 1546 N N . GLU A 1 199 ? 29.398 7.239 -28.748 1.00 96.88 199 GLU A N 1
ATOM 1547 C CA . GLU A 1 199 ? 28.010 6.797 -28.808 1.00 96.88 199 GLU A CA 1
ATOM 1548 C C . GLU A 1 199 ? 27.723 5.690 -27.783 1.00 96.88 199 GLU A C 1
ATOM 1550 O O . GLU A 1 199 ? 26.701 5.755 -27.084 1.00 96.88 199 GLU A O 1
ATOM 1555 N N . GLU A 1 200 ? 28.623 4.720 -27.625 1.00 97.50 200 GLU A N 1
ATOM 1556 C CA . GLU A 1 200 ? 28.486 3.657 -26.634 1.00 97.50 200 GLU A CA 1
ATOM 1557 C C . GLU A 1 200 ? 28.444 4.225 -25.207 1.00 97.50 200 GLU A C 1
ATOM 1559 O O . GLU A 1 200 ? 27.537 3.906 -24.430 1.00 97.50 200 GLU A O 1
ATOM 1564 N N . GLU A 1 201 ? 29.352 5.139 -24.862 1.00 97.69 201 GLU A N 1
ATOM 1565 C CA . GLU A 1 201 ? 29.370 5.815 -23.561 1.00 97.69 201 GLU A CA 1
ATOM 1566 C C . GLU A 1 201 ? 28.094 6.637 -23.321 1.00 97.69 201 GLU A C 1
ATOM 1568 O O . GLU A 1 201 ? 27.509 6.627 -22.227 1.00 97.69 201 GLU A O 1
ATOM 1573 N N . ARG A 1 202 ? 27.575 7.304 -24.356 1.00 97.75 202 ARG A N 1
ATOM 1574 C CA . ARG A 1 202 ? 26.291 8.013 -24.290 1.00 97.75 202 ARG A CA 1
ATOM 1575 C C . ARG A 1 202 ? 25.127 7.052 -24.031 1.00 97.75 202 ARG A C 1
ATOM 1577 O O . ARG A 1 202 ? 24.246 7.364 -23.217 1.00 97.75 202 ARG A O 1
ATOM 1584 N N . LEU A 1 203 ? 25.105 5.891 -24.688 1.00 97.75 203 LEU A N 1
ATOM 1585 C CA . LEU A 1 203 ? 24.100 4.848 -24.469 1.00 97.75 203 LEU A CA 1
ATOM 1586 C C . LEU A 1 203 ? 24.199 4.273 -23.052 1.00 97.75 203 LEU A C 1
ATOM 1588 O O . LEU A 1 203 ? 23.177 4.219 -22.360 1.00 97.75 203 LEU A O 1
ATOM 1592 N N . ARG A 1 204 ? 25.408 3.960 -22.572 1.00 97.88 204 ARG A N 1
ATOM 1593 C CA . ARG A 1 204 ? 25.670 3.505 -21.195 1.00 97.88 204 ARG A CA 1
ATOM 1594 C C . ARG A 1 204 ? 25.134 4.505 -20.167 1.00 97.88 204 ARG A C 1
ATOM 1596 O O . ARG A 1 204 ? 24.325 4.136 -19.311 1.00 97.88 204 ARG A O 1
ATOM 1603 N N . ARG A 1 205 ? 25.446 5.801 -20.306 1.00 98.25 205 ARG A N 1
ATOM 1604 C CA . ARG A 1 205 ? 24.912 6.871 -19.431 1.00 98.25 205 ARG A CA 1
ATOM 1605 C C . ARG A 1 205 ? 23.383 6.955 -19.466 1.00 98.25 205 ARG A C 1
ATOM 1607 O O . ARG A 1 205 ? 22.737 7.116 -18.424 1.00 98.25 205 ARG A O 1
ATOM 1614 N N . LYS A 1 206 ? 22.772 6.826 -20.649 1.00 98.25 206 LYS A N 1
ATOM 1615 C CA . LYS A 1 206 ? 21.307 6.817 -20.814 1.00 98.25 206 LYS A CA 1
ATOM 1616 C C . LYS A 1 206 ? 20.670 5.608 -20.125 1.00 98.25 206 LYS A C 1
ATOM 1618 O O . LYS A 1 206 ? 19.629 5.753 -19.472 1.00 98.25 206 LYS A O 1
ATOM 1623 N N . GLU A 1 207 ? 21.280 4.430 -20.230 1.00 98.12 207 GLU A N 1
ATOM 1624 C CA . GLU A 1 207 ? 20.825 3.228 -19.534 1.00 98.12 207 GLU A CA 1
ATOM 1625 C C . GLU A 1 207 ? 20.924 3.364 -18.017 1.00 98.12 207 GLU A C 1
ATOM 1627 O O . GLU A 1 207 ? 19.961 3.052 -17.312 1.00 98.12 207 GLU A O 1
ATOM 1632 N N . GLU A 1 208 ? 22.045 3.864 -17.500 1.00 98.44 208 GLU A N 1
ATOM 1633 C CA . GLU A 1 208 ? 22.219 4.115 -16.071 1.00 98.44 208 GLU A CA 1
ATOM 1634 C C . GLU A 1 208 ? 21.188 5.110 -15.542 1.00 98.44 208 GLU A C 1
ATOM 1636 O O . GLU A 1 208 ? 20.569 4.870 -14.502 1.00 98.44 208 GLU A O 1
ATOM 1641 N N . ALA A 1 209 ? 20.928 6.194 -16.276 1.00 98.12 209 ALA A N 1
ATOM 1642 C CA . ALA A 1 209 ? 19.884 7.149 -15.928 1.00 98.12 209 ALA A CA 1
ATOM 1643 C C . ALA A 1 209 ? 18.496 6.484 -15.899 1.00 98.12 209 ALA A C 1
ATOM 1645 O O . ALA A 1 209 ? 17.716 6.703 -14.966 1.00 98.12 209 ALA A O 1
ATOM 1646 N N . ARG A 1 210 ? 18.183 5.616 -16.872 1.00 97.94 210 ARG A N 1
ATOM 1647 C CA . ARG A 1 210 ? 16.929 4.841 -16.897 1.00 97.94 210 ARG A CA 1
ATOM 1648 C C . ARG A 1 210 ? 16.842 3.869 -15.715 1.00 97.94 210 ARG A C 1
ATOM 1650 O O . ARG A 1 210 ? 15.780 3.773 -15.096 1.00 97.94 210 ARG A O 1
ATOM 1657 N N . LYS A 1 211 ? 17.936 3.179 -15.371 1.00 98.44 211 LYS A N 1
ATOM 1658 C CA . LYS A 1 211 ? 18.038 2.277 -14.208 1.00 98.44 211 LYS A CA 1
ATOM 1659 C C . LYS A 1 211 ? 17.827 3.049 -12.899 1.00 98.44 211 LYS A C 1
ATOM 1661 O O . LYS A 1 211 ? 16.996 2.636 -12.089 1.00 98.44 211 LYS A O 1
ATOM 1666 N N . LYS A 1 212 ? 18.469 4.212 -12.731 1.00 98.50 212 LYS A N 1
ATOM 1667 C CA . LYS A 1 212 ? 18.297 5.109 -11.571 1.00 98.50 212 LYS A CA 1
ATOM 1668 C C . LYS A 1 212 ? 16.848 5.581 -11.423 1.00 98.50 212 LYS A C 1
ATOM 1670 O O . LYS A 1 212 ? 16.270 5.420 -10.351 1.00 98.50 212 LYS A O 1
ATOM 1675 N N . ARG A 1 213 ? 16.214 6.058 -12.503 1.00 97.88 213 ARG A N 1
ATOM 1676 C CA . ARG A 1 213 ? 14.794 6.473 -12.494 1.00 97.88 213 ARG A CA 1
ATOM 1677 C C . ARG A 1 213 ? 13.852 5.325 -12.123 1.00 97.88 213 ARG A C 1
ATOM 1679 O O . ARG A 1 213 ? 12.933 5.513 -11.332 1.00 97.88 213 ARG A O 1
ATOM 1686 N N . ARG A 1 214 ? 14.089 4.118 -12.653 1.00 97.94 214 ARG A N 1
ATOM 1687 C CA . ARG A 1 214 ? 13.314 2.916 -12.291 1.00 97.94 214 ARG A CA 1
ATOM 1688 C C . ARG A 1 214 ? 13.471 2.560 -10.812 1.00 97.94 214 ARG A C 1
ATOM 1690 O O . ARG A 1 214 ? 12.473 2.237 -10.177 1.00 97.94 214 ARG A O 1
ATOM 1697 N N . LYS A 1 215 ? 14.692 2.636 -10.269 1.00 98.38 215 LYS A N 1
ATOM 1698 C CA . LYS A 1 215 ? 14.963 2.396 -8.843 1.00 98.38 215 LYS A CA 1
ATOM 1699 C C . LYS A 1 215 ? 14.224 3.408 -7.964 1.00 98.38 215 LYS A C 1
ATOM 1701 O O . LYS A 1 215 ? 13.499 2.994 -7.070 1.00 98.38 215 LYS A O 1
ATOM 1706 N N . GLN A 1 216 ? 14.324 4.700 -8.283 1.00 98.00 216 GLN A N 1
AT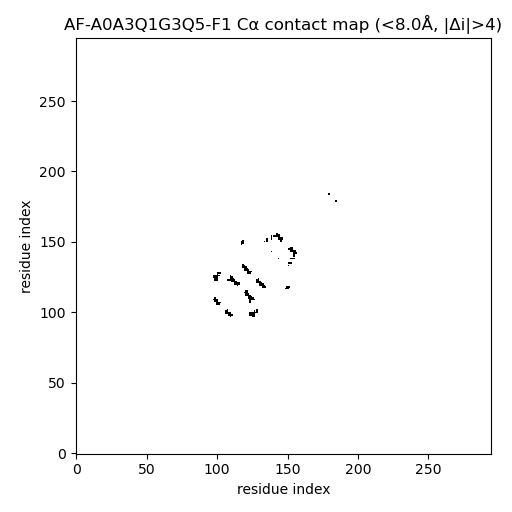OM 1707 C CA . GLN A 1 216 ? 13.622 5.766 -7.558 1.00 98.00 216 GLN A CA 1
ATOM 1708 C C . GLN A 1 216 ? 12.100 5.581 -7.579 1.00 98.00 216 GLN A C 1
ATOM 1710 O O . GLN A 1 216 ? 11.467 5.685 -6.535 1.00 98.00 216 GLN A O 1
ATOM 1715 N N . ARG A 1 217 ? 11.511 5.240 -8.735 1.00 98.19 217 ARG A N 1
ATOM 1716 C CA . ARG A 1 217 ? 10.068 4.965 -8.840 1.00 98.19 217 ARG A CA 1
ATOM 1717 C C . ARG A 1 217 ? 9.644 3.790 -7.956 1.00 98.19 217 ARG A C 1
ATOM 1719 O O . ARG A 1 217 ? 8.657 3.911 -7.244 1.00 98.19 217 ARG A O 1
ATOM 1726 N N . LYS A 1 218 ? 10.398 2.683 -7.963 1.00 98.44 218 LYS A N 1
ATOM 1727 C CA . LYS A 1 218 ? 10.119 1.526 -7.093 1.00 98.44 218 LYS A CA 1
ATOM 1728 C C . LYS A 1 218 ? 10.211 1.891 -5.610 1.00 98.44 218 LYS A C 1
ATOM 1730 O O . LYS A 1 218 ? 9.352 1.495 -4.835 1.00 98.44 218 LYS A O 1
ATOM 1735 N N . GLU A 1 219 ? 11.218 2.672 -5.228 1.00 98.56 219 GLU A N 1
ATOM 1736 C CA . GLU A 1 219 ? 11.404 3.111 -3.842 1.00 98.56 219 GLU A CA 1
ATOM 1737 C C . GLU A 1 219 ? 10.286 4.067 -3.387 1.00 98.56 219 GLU A C 1
ATOM 1739 O O . GLU A 1 219 ? 9.799 3.965 -2.264 1.00 98.56 219 GLU A O 1
ATOM 1744 N N . GLN A 1 220 ? 9.830 4.969 -4.264 1.00 98.06 220 GLN A N 1
ATOM 1745 C CA . GLN A 1 220 ? 8.673 5.833 -4.007 1.00 98.06 220 GLN A CA 1
ATOM 1746 C C . GLN A 1 220 ? 7.374 5.028 -3.878 1.00 98.06 220 GLN A C 1
ATOM 1748 O O . GLN A 1 220 ? 6.613 5.259 -2.942 1.00 98.06 220 GLN A O 1
ATOM 1753 N N . GLU A 1 221 ? 7.142 4.057 -4.765 1.00 98.06 221 GLU A N 1
ATOM 1754 C CA . GLU A 1 221 ? 5.990 3.150 -4.692 1.00 98.06 221 GLU A CA 1
ATOM 1755 C C . GLU A 1 221 ? 6.003 2.323 -3.396 1.00 98.06 221 GLU A C 1
ATOM 1757 O O . GLU A 1 221 ? 4.964 2.160 -2.760 1.00 98.06 221 GLU A O 1
ATOM 1762 N N . GLU A 1 222 ? 7.167 1.834 -2.960 1.00 98.31 222 GLU A N 1
ATOM 1763 C CA . GLU A 1 222 ? 7.312 1.109 -1.694 1.00 98.31 222 GLU A CA 1
ATOM 1764 C C . GLU A 1 222 ? 7.057 2.015 -0.481 1.00 98.31 222 GLU A C 1
ATOM 1766 O O . GLU A 1 222 ? 6.324 1.630 0.431 1.00 98.31 222 GLU A O 1
ATOM 1771 N N . LYS A 1 223 ? 7.595 3.243 -0.479 1.00 98.50 223 LYS A N 1
ATOM 1772 C CA . LYS A 1 223 ? 7.313 4.245 0.566 1.00 98.50 223 LYS A CA 1
ATOM 1773 C C . LYS A 1 223 ? 5.820 4.565 0.640 1.00 98.50 223 LYS A C 1
ATOM 1775 O O . LYS A 1 223 ? 5.261 4.598 1.734 1.00 98.50 223 LYS A O 1
ATOM 1780 N N . GLN A 1 224 ? 5.164 4.738 -0.506 1.00 97.75 224 GLN A N 1
ATOM 1781 C CA . GLN A 1 224 ? 3.725 4.979 -0.569 1.00 97.75 224 GLN A CA 1
ATOM 1782 C C . GLN A 1 224 ? 2.930 3.779 -0.036 1.00 97.75 224 GLN A C 1
ATOM 1784 O O . GLN A 1 224 ? 2.014 3.967 0.760 1.00 97.75 224 GLN A O 1
ATOM 1789 N N . ARG A 1 225 ? 3.307 2.546 -0.403 1.00 98.31 225 ARG A N 1
ATOM 1790 C CA . ARG A 1 225 ? 2.686 1.321 0.133 1.00 98.31 225 ARG A CA 1
ATOM 1791 C C . ARG A 1 225 ? 2.817 1.234 1.653 1.00 98.31 225 ARG A C 1
ATOM 1793 O O . ARG A 1 225 ? 1.814 1.005 2.319 1.00 98.31 225 ARG A O 1
ATOM 1800 N N . LYS A 1 226 ? 4.010 1.487 2.202 1.00 98.56 226 LYS A N 1
ATOM 1801 C CA . LYS A 1 226 ? 4.247 1.496 3.657 1.00 98.56 226 LYS A CA 1
ATOM 1802 C C . LYS A 1 226 ? 3.413 2.560 4.369 1.00 98.56 226 LYS A C 1
ATOM 1804 O O . LYS A 1 226 ? 2.851 2.280 5.420 1.00 98.56 226 LYS A O 1
ATOM 1809 N N . MET A 1 227 ? 3.291 3.754 3.787 1.00 98.06 227 MET A N 1
ATOM 1810 C CA . MET A 1 227 ? 2.462 4.828 4.341 1.00 98.06 227 MET A CA 1
ATOM 1811 C C . MET A 1 227 ? 0.976 4.450 4.365 1.00 98.06 227 MET A C 1
ATOM 1813 O O . MET A 1 227 ? 0.316 4.630 5.385 1.00 98.06 227 MET A O 1
ATOM 1817 N N . VAL A 1 228 ? 0.455 3.897 3.266 1.00 98.38 228 VAL A N 1
ATOM 1818 C CA . VAL A 1 228 ? -0.941 3.435 3.186 1.00 98.38 228 VAL A CA 1
ATOM 1819 C C . VAL A 1 228 ? -1.199 2.301 4.179 1.00 98.38 228 VAL A C 1
ATOM 1821 O O . VAL A 1 228 ? -2.219 2.306 4.862 1.00 98.38 228 VAL A O 1
ATOM 1824 N N . GLU A 1 229 ? -0.273 1.350 4.306 1.00 98.31 229 GLU A N 1
ATOM 1825 C CA . GLU A 1 229 ? -0.415 0.245 5.252 1.00 98.31 229 GLU A CA 1
ATOM 1826 C C . GLU A 1 229 ? -0.366 0.716 6.711 1.00 98.31 229 GLU A C 1
ATOM 1828 O O . GLU A 1 229 ? -1.187 0.277 7.514 1.00 98.31 229 GLU A O 1
ATOM 1833 N N . ALA A 1 230 ? 0.542 1.635 7.051 1.00 98.50 230 ALA A N 1
ATOM 1834 C CA . ALA A 1 230 ? 0.612 2.230 8.383 1.00 98.50 230 ALA A CA 1
ATOM 1835 C C . ALA A 1 230 ? -0.678 2.984 8.730 1.00 98.50 230 ALA A C 1
ATOM 1837 O O . ALA A 1 230 ? -1.220 2.800 9.816 1.00 98.50 230 ALA A O 1
ATOM 1838 N N . ARG A 1 231 ? -1.217 3.762 7.782 1.00 98.50 231 ARG A N 1
ATOM 1839 C CA . ARG A 1 231 ? -2.499 4.452 7.951 1.00 98.50 231 ARG A CA 1
ATOM 1840 C C . ARG A 1 231 ? -3.649 3.469 8.178 1.00 98.50 231 ARG A C 1
ATOM 1842 O O . ARG A 1 231 ? -4.427 3.667 9.099 1.00 98.50 231 ARG A O 1
ATOM 1849 N N . ARG A 1 232 ? -3.724 2.387 7.395 1.00 98.50 232 ARG A N 1
ATOM 1850 C CA . ARG A 1 232 ? -4.742 1.340 7.581 1.00 98.50 232 ARG A CA 1
ATOM 1851 C C . ARG A 1 232 ? -4.669 0.722 8.980 1.00 98.50 232 ARG A C 1
ATOM 1853 O O . ARG A 1 232 ? -5.704 0.522 9.598 1.00 98.50 232 ARG A O 1
ATOM 1860 N N . ARG A 1 233 ? -3.459 0.447 9.487 1.00 98.56 233 ARG A N 1
ATOM 1861 C CA . ARG A 1 233 ? -3.267 -0.082 10.849 1.00 98.56 233 ARG A CA 1
ATOM 1862 C C . ARG A 1 233 ? -3.738 0.907 11.916 1.00 98.56 233 ARG A C 1
ATOM 1864 O O . ARG A 1 233 ? -4.394 0.490 12.857 1.00 98.56 233 ARG A O 1
ATOM 1871 N N . GLN A 1 234 ? -3.450 2.198 11.747 1.00 98.38 234 GLN A N 1
ATOM 1872 C CA . GLN A 1 234 ? -3.938 3.240 12.657 1.00 98.38 234 GLN A CA 1
ATOM 1873 C C . GLN A 1 234 ? -5.465 3.363 12.635 1.00 98.38 234 GLN A C 1
ATOM 1875 O O . GLN A 1 234 ? -6.079 3.494 13.687 1.00 98.38 234 GLN A O 1
ATOM 1880 N N . GLU A 1 235 ? -6.083 3.310 11.453 1.00 98.38 235 GLU A N 1
ATOM 1881 C CA . GLU A 1 235 ? -7.544 3.336 11.312 1.00 98.38 235 GLU A CA 1
ATOM 1882 C C . GLU A 1 235 ? -8.190 2.099 11.961 1.00 98.38 235 GLU A C 1
ATOM 1884 O O . GLU A 1 235 ? -9.187 2.226 12.668 1.00 98.38 235 GLU A O 1
ATOM 1889 N N . GLU A 1 236 ? -7.597 0.914 11.788 1.00 98.50 236 GLU A N 1
ATOM 1890 C CA . GLU A 1 236 ? -8.052 -0.327 12.424 1.00 98.50 236 GLU A CA 1
ATOM 1891 C C . GLU A 1 236 ? -7.908 -0.283 13.953 1.00 98.50 236 GLU A C 1
ATOM 1893 O O . GLU A 1 236 ? -8.831 -0.661 14.670 1.00 98.50 236 GLU A O 1
ATOM 1898 N N . GLU A 1 237 ? -6.785 0.215 14.472 1.00 98.56 237 GLU A N 1
ATOM 1899 C CA . GLU A 1 237 ? -6.564 0.379 15.913 1.00 98.56 237 GLU A CA 1
ATOM 1900 C C . GLU A 1 237 ? -7.527 1.403 16.526 1.00 98.56 237 GLU A C 1
ATOM 1902 O O . GLU A 1 237 ? -8.120 1.141 17.572 1.00 98.56 237 GLU A O 1
ATOM 1907 N N . ALA A 1 238 ? -7.758 2.531 15.848 1.00 98.44 238 ALA A N 1
ATOM 1908 C CA . ALA A 1 238 ? -8.731 3.529 16.278 1.00 98.44 238 ALA A CA 1
ATOM 1909 C C . ALA A 1 238 ? -10.154 2.954 16.324 1.00 98.44 238 ALA A C 1
ATOM 1911 O O . ALA A 1 238 ? -10.879 3.196 17.289 1.00 98.44 238 ALA A O 1
ATOM 1912 N N . LEU A 1 239 ? -10.536 2.158 15.319 1.00 98.44 239 LEU A N 1
ATOM 1913 C CA . LEU A 1 239 ? -11.833 1.487 15.292 1.00 98.44 239 LEU A CA 1
ATOM 1914 C C . LEU A 1 239 ? -11.958 0.460 16.423 1.00 98.44 239 LEU A C 1
ATOM 1916 O O . LEU A 1 239 ? -12.987 0.410 17.087 1.00 98.44 239 LEU A O 1
ATOM 1920 N N . ARG A 1 240 ? -10.909 -0.328 16.688 1.00 98.50 240 ARG A N 1
ATOM 1921 C CA . ARG A 1 240 ? -10.891 -1.286 17.808 1.00 98.50 240 ARG A CA 1
ATOM 1922 C C . ARG A 1 240 ? -11.087 -0.589 19.149 1.00 98.50 240 ARG A C 1
ATOM 1924 O O . ARG A 1 240 ? -11.914 -1.028 19.938 1.00 98.50 240 ARG A O 1
ATOM 1931 N N . LEU A 1 241 ? -10.385 0.521 19.368 1.00 98.56 241 LEU A N 1
ATOM 1932 C CA . LEU A 1 241 ? -10.509 1.308 20.592 1.00 98.56 241 LEU A CA 1
ATOM 1933 C C . LEU A 1 241 ? -11.899 1.948 20.729 1.00 98.56 241 LEU A C 1
ATOM 1935 O O . LEU A 1 241 ? -12.399 2.127 21.837 1.00 98.56 241 LEU A O 1
ATOM 1939 N N . GLN A 1 242 ? -12.524 2.321 19.609 1.00 98.25 242 GLN A N 1
ATOM 1940 C CA . GLN A 1 242 ? -13.895 2.821 19.607 1.00 98.25 242 GLN A CA 1
ATOM 1941 C C . GLN A 1 242 ? -14.883 1.723 20.011 1.00 98.25 242 GLN A C 1
ATOM 1943 O O . GLN A 1 242 ? -15.708 1.958 20.888 1.00 98.25 242 GLN A O 1
ATOM 1948 N N . VAL A 1 243 ? -14.770 0.533 19.417 1.00 98.56 243 VAL A N 1
ATOM 1949 C CA . VAL A 1 243 ? -15.626 -0.613 19.754 1.00 98.56 243 VAL A CA 1
ATOM 1950 C C . VAL A 1 243 ? -15.477 -0.989 21.228 1.00 98.56 243 VAL A C 1
ATOM 1952 O O . VAL A 1 243 ? -16.480 -1.159 21.907 1.00 98.56 243 VAL A O 1
ATOM 1955 N N . GLU A 1 244 ? -14.251 -1.036 21.754 1.00 98.25 244 GLU A N 1
ATOM 1956 C CA . GLU A 1 244 ? -14.002 -1.322 23.173 1.00 98.25 244 GLU A CA 1
ATOM 1957 C C . GLU A 1 244 ? -14.690 -0.302 24.096 1.00 98.25 244 GLU A C 1
ATOM 1959 O O . GLU A 1 244 ? -15.353 -0.682 25.059 1.00 98.25 244 GLU A O 1
ATOM 1964 N N . LYS A 1 245 ? -14.624 0.996 23.767 1.00 98.69 245 LYS A N 1
ATOM 1965 C CA . LYS A 1 245 ? -15.345 2.040 24.516 1.00 98.69 245 LYS A CA 1
ATOM 1966 C C . LYS A 1 245 ? -16.860 1.871 24.445 1.00 98.69 245 LYS A C 1
ATOM 1968 O O . LYS A 1 245 ? -17.533 2.026 25.460 1.00 98.69 245 LYS A O 1
ATOM 1973 N N . GLU A 1 246 ? -17.400 1.566 23.268 1.00 98.44 246 GLU A N 1
ATOM 1974 C CA . GLU A 1 246 ? -18.836 1.325 23.091 1.00 98.44 2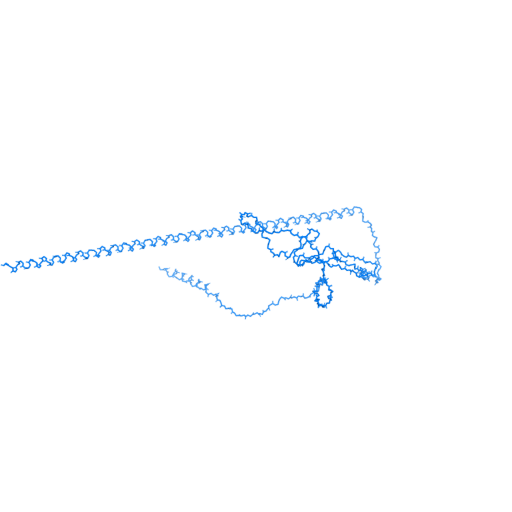46 GLU A CA 1
ATOM 1975 C C . GLU A 1 246 ? -19.298 0.091 23.886 1.00 98.44 246 GLU A C 1
ATOM 1977 O O . GLU A 1 246 ? -20.350 0.130 24.528 1.00 98.44 246 GLU A O 1
ATOM 1982 N N . GLU A 1 247 ? -18.495 -0.976 23.924 1.00 98.44 247 GLU A N 1
ATOM 1983 C CA . GLU A 1 247 ? -18.747 -2.165 24.745 1.00 98.44 247 GLU A CA 1
ATOM 1984 C C . GLU A 1 247 ? -18.685 -1.862 26.249 1.00 98.44 247 GLU A C 1
ATOM 1986 O O . GLU A 1 247 ? -19.532 -2.340 27.009 1.00 98.44 247 GLU A O 1
ATOM 1991 N N . GLU A 1 248 ? -17.720 -1.057 26.704 1.00 98.38 248 GLU A N 1
ATOM 1992 C CA . GLU A 1 248 ? -17.647 -0.603 28.097 1.00 98.38 248 GLU A CA 1
ATOM 1993 C C . GLU A 1 248 ? -18.856 0.253 28.488 1.00 98.38 248 GLU A C 1
ATOM 1995 O O . GLU A 1 248 ? -19.438 0.057 29.558 1.00 98.38 248 GLU A O 1
ATOM 2000 N N . GLU A 1 249 ? -19.267 1.189 27.631 1.00 98.38 249 GLU A N 1
ATOM 2001 C CA . GLU A 1 249 ? -20.467 1.994 27.856 1.00 98.38 249 GLU A CA 1
ATOM 2002 C C . GLU A 1 249 ? -21.726 1.129 27.905 1.00 98.38 249 GLU A C 1
ATOM 2004 O O . GLU A 1 249 ? -22.583 1.327 28.770 1.00 98.38 249 GLU A O 1
ATOM 2009 N N . TRP A 1 250 ? -21.840 0.153 27.003 1.00 97.81 250 TRP A N 1
ATOM 2010 C CA . TRP A 1 250 ? -22.949 -0.792 27.004 1.00 97.81 250 TRP A CA 1
ATOM 2011 C C . TRP A 1 250 ? -22.970 -1.623 28.288 1.00 97.81 250 TRP A C 1
ATOM 2013 O O . TRP A 1 250 ? -24.017 -1.736 28.924 1.00 97.81 250 TRP A O 1
ATOM 2023 N N . ARG A 1 251 ? -21.812 -2.120 28.737 1.00 98.31 251 ARG A N 1
ATOM 2024 C CA . ARG A 1 251 ? -21.674 -2.844 30.008 1.00 98.31 251 ARG A CA 1
ATOM 2025 C C . ARG A 1 251 ? -22.129 -1.996 31.194 1.00 98.31 251 ARG A C 1
ATOM 2027 O O . ARG A 1 251 ? -22.935 -2.466 31.989 1.00 98.31 251 ARG A O 1
ATOM 2034 N N . ARG A 1 252 ? -21.694 -0.733 31.275 1.00 98.38 252 ARG A N 1
ATOM 2035 C CA . ARG A 1 252 ? -22.123 0.201 32.333 1.00 98.38 252 ARG A CA 1
ATOM 2036 C C . ARG A 1 252 ? -23.633 0.425 32.324 1.00 98.38 252 ARG A C 1
ATOM 2038 O O . ARG A 1 252 ? -24.250 0.425 33.384 1.00 98.38 252 ARG A O 1
ATOM 2045 N N . LYS A 1 253 ? -24.238 0.583 31.141 1.00 98.38 253 LYS A N 1
ATOM 2046 C CA . LYS A 1 253 ? -25.699 0.714 31.005 1.00 98.38 253 LYS A CA 1
ATOM 2047 C C . LYS A 1 253 ? -26.425 -0.542 31.475 1.00 98.38 253 LYS A C 1
ATOM 2049 O O . LYS A 1 253 ? -27.420 -0.428 32.179 1.00 98.38 253 LYS A O 1
ATOM 2054 N N . MET A 1 254 ? -25.924 -1.722 31.116 1.00 97.19 254 MET A N 1
ATOM 2055 C CA . MET A 1 254 ? -26.508 -2.992 31.547 1.00 97.19 254 MET A CA 1
ATOM 2056 C C . MET A 1 254 ? -26.420 -3.178 33.066 1.00 97.19 254 MET A C 1
ATOM 2058 O O . MET A 1 254 ? -27.410 -3.567 33.679 1.00 97.19 254 MET A O 1
ATOM 2062 N N . GLU A 1 255 ? -25.282 -2.850 33.681 1.00 97.88 255 GLU A N 1
ATOM 2063 C CA . GLU A 1 255 ? -25.113 -2.887 35.141 1.00 97.88 255 GLU A CA 1
ATOM 2064 C C . GLU A 1 255 ? -26.025 -1.876 35.858 1.00 97.88 255 GLU A C 1
ATOM 2066 O O . GLU A 1 255 ? -26.607 -2.188 36.897 1.00 97.88 255 GLU A O 1
ATOM 2071 N N . GLU A 1 256 ? -26.191 -0.670 35.306 1.00 98.19 256 GLU A N 1
ATOM 2072 C CA . GLU A 1 256 ? -27.107 0.338 35.849 1.00 98.19 256 GLU A CA 1
ATOM 2073 C C . GLU A 1 256 ? -28.574 -0.108 35.754 1.00 98.19 256 GLU A C 1
ATOM 2075 O O . GLU A 1 256 ? -29.318 0.017 36.727 1.00 98.19 256 GLU A O 1
ATOM 2080 N N . GLU A 1 257 ? -28.986 -0.653 34.609 1.00 98.19 257 GLU A N 1
ATOM 2081 C CA . GLU A 1 257 ? -30.320 -1.231 34.412 1.00 98.19 257 GLU A CA 1
ATOM 2082 C C . GLU A 1 257 ? -30.575 -2.405 35.362 1.00 98.19 257 GLU A C 1
ATOM 2084 O O . GLU A 1 257 ? -31.656 -2.518 35.940 1.00 98.19 257 GLU A O 1
ATOM 2089 N N . GLU A 1 258 ? -29.582 -3.270 35.578 1.00 98.19 258 GLU A N 1
ATOM 2090 C CA . GLU A 1 258 ? -29.693 -4.358 36.545 1.00 98.19 258 GLU A CA 1
ATOM 2091 C C . GLU A 1 258 ? -29.838 -3.826 37.977 1.00 98.19 258 GLU A C 1
ATOM 2093 O O . GLU A 1 258 ? -30.679 -4.317 38.732 1.00 98.19 258 GLU A O 1
ATOM 2098 N N . ARG A 1 259 ? -29.075 -2.789 38.349 1.00 98.12 259 ARG A N 1
ATOM 2099 C CA . ARG A 1 259 ? -29.205 -2.139 39.660 1.00 98.12 259 ARG A CA 1
ATOM 2100 C C . ARG A 1 259 ? -30.604 -1.555 39.856 1.00 98.12 259 ARG A C 1
ATOM 2102 O O . ARG A 1 259 ? -31.213 -1.835 40.883 1.00 98.12 259 ARG A O 1
ATOM 2109 N N . LYS A 1 260 ? -31.141 -0.838 38.863 1.00 98.25 260 LYS A N 1
ATOM 2110 C CA . LYS A 1 260 ? -32.516 -0.307 38.903 1.00 98.25 260 LYS A CA 1
ATOM 2111 C C . LYS A 1 260 ? -33.545 -1.419 39.073 1.00 98.25 260 LYS A C 1
ATOM 2113 O O . LYS A 1 260 ? -34.408 -1.318 39.933 1.00 98.25 260 LYS A O 1
ATOM 2118 N N . ARG A 1 261 ? -33.418 -2.521 38.325 1.00 98.25 261 ARG A N 1
ATOM 2119 C CA . ARG A 1 261 ? -34.313 -3.685 38.467 1.00 98.25 261 ARG A CA 1
ATOM 2120 C C . ARG A 1 261 ? -34.272 -4.286 39.873 1.00 98.25 261 ARG A C 1
ATOM 2122 O O . ARG A 1 261 ? -35.315 -4.676 40.391 1.00 98.25 261 ARG A O 1
ATOM 2129 N N . ARG A 1 262 ? -33.087 -4.370 40.488 1.00 98.06 262 ARG A N 1
ATOM 2130 C CA . ARG A 1 262 ? -32.928 -4.856 41.870 1.00 98.06 262 ARG A CA 1
ATOM 2131 C C . ARG A 1 262 ? -33.559 -3.899 42.882 1.00 98.06 262 ARG A C 1
ATOM 2133 O O . ARG A 1 262 ? -34.252 -4.369 43.778 1.00 98.06 262 ARG A O 1
ATOM 2140 N N . GLU A 1 263 ? -33.354 -2.592 42.721 1.00 97.94 263 GLU A N 1
ATOM 2141 C CA . GLU A 1 263 ? -33.976 -1.553 43.556 1.00 97.94 263 GLU A CA 1
ATOM 2142 C C . GLU A 1 263 ? -35.510 -1.588 43.439 1.00 97.94 263 GLU A C 1
ATOM 2144 O O . GLU A 1 263 ? -36.198 -1.659 44.453 1.00 97.94 263 GLU A O 1
ATOM 2149 N N . GLU A 1 264 ? -36.057 -1.659 42.221 1.00 98.12 264 GLU A N 1
ATOM 2150 C CA . GLU A 1 264 ? -37.502 -1.787 41.979 1.00 98.12 264 GLU A CA 1
ATOM 2151 C C . GLU A 1 264 ? -38.091 -3.057 42.611 1.00 98.12 264 GLU A C 1
ATOM 2153 O O . GLU A 1 264 ? -39.191 -3.038 43.172 1.00 98.12 264 GLU A O 1
ATOM 2158 N N . GLU A 1 265 ? -37.377 -4.183 42.529 1.00 98.06 265 GLU A N 1
ATOM 2159 C CA . GLU A 1 265 ? -37.794 -5.424 43.174 1.00 98.06 265 GLU A CA 1
ATOM 2160 C C . GLU A 1 265 ? -37.746 -5.318 44.705 1.00 98.06 265 GLU A C 1
ATOM 2162 O O . GLU A 1 265 ? -38.657 -5.811 45.377 1.00 98.06 265 GLU A O 1
ATOM 2167 N N . GLU A 1 266 ? -36.717 -4.683 45.265 1.00 98.19 266 GLU A N 1
ATOM 2168 C CA . GLU A 1 266 ? -36.603 -4.442 46.702 1.00 98.19 266 GLU A CA 1
ATOM 2169 C C . GLU A 1 266 ? -37.729 -3.529 47.202 1.00 98.19 266 GLU A C 1
ATOM 2171 O O . GLU A 1 266 ? -38.382 -3.849 48.197 1.00 98.19 266 GLU A O 1
ATOM 2176 N N . ASP A 1 267 ? -38.025 -2.450 46.481 1.00 98.06 267 ASP A N 1
ATOM 2177 C CA . ASP A 1 267 ? -39.124 -1.538 46.794 1.00 98.06 267 ASP A CA 1
ATOM 2178 C C . ASP A 1 267 ? -40.482 -2.236 46.696 1.00 98.06 267 ASP A C 1
ATOM 2180 O O . ASP A 1 267 ? -41.334 -2.073 47.577 1.00 98.06 267 ASP A O 1
ATOM 2184 N N . ARG A 1 268 ? -40.677 -3.097 45.686 1.00 98.00 268 ARG A N 1
ATOM 2185 C CA . ARG A 1 268 ? -41.867 -3.955 45.591 1.00 98.00 268 ARG A CA 1
ATOM 2186 C C . ARG A 1 268 ? -41.990 -4.866 46.814 1.00 98.00 268 ARG A C 1
ATOM 2188 O O . ARG A 1 268 ? -43.063 -4.929 47.412 1.00 98.00 268 ARG A O 1
ATOM 2195 N N . ARG A 1 269 ? -40.901 -5.524 47.231 1.00 98.00 269 ARG A N 1
ATOM 2196 C CA . ARG A 1 269 ? -40.876 -6.399 48.420 1.00 98.00 269 ARG A CA 1
ATOM 2197 C C . ARG A 1 269 ? -41.163 -5.626 49.711 1.00 98.00 269 ARG A C 1
ATOM 2199 O O . ARG A 1 269 ? -41.936 -6.108 50.538 1.00 98.00 269 ARG A O 1
ATOM 2206 N N . LYS A 1 270 ? -40.596 -4.427 49.880 1.00 98.19 270 LYS A N 1
ATOM 2207 C CA . LYS A 1 270 ? -40.867 -3.545 51.031 1.00 98.19 270 LYS A CA 1
ATOM 2208 C C . LYS A 1 270 ? -42.331 -3.121 51.080 1.00 98.19 270 LYS A C 1
ATOM 2210 O O . LYS A 1 270 ? -42.941 -3.177 52.143 1.00 98.19 270 LYS A O 1
ATOM 2215 N N . LYS A 1 271 ? -42.911 -2.746 49.936 1.00 98.31 271 LYS A N 1
ATOM 2216 C CA . LYS A 1 271 ? -44.327 -2.374 49.837 1.00 98.31 271 LYS A CA 1
ATOM 2217 C C . LYS A 1 271 ? -45.247 -3.534 50.225 1.00 98.31 271 LYS A C 1
ATOM 2219 O O . LYS A 1 271 ? -46.168 -3.335 51.010 1.00 98.31 271 LYS A O 1
ATOM 2224 N N . GLU A 1 272 ? -44.975 -4.739 49.724 1.00 97.75 272 GLU A N 1
ATOM 2225 C CA . GLU A 1 272 ? -45.732 -5.943 50.091 1.00 97.75 272 GLU A CA 1
ATOM 2226 C C . GLU A 1 272 ? -45.606 -6.280 51.586 1.00 97.75 272 GLU A C 1
ATOM 2228 O O . GLU A 1 272 ? -46.592 -6.673 52.210 1.00 97.75 272 GLU A O 1
ATOM 2233 N N . ALA A 1 273 ? -44.418 -6.124 52.179 1.00 98.06 273 ALA A N 1
ATOM 2234 C CA . ALA A 1 273 ? -44.208 -6.335 53.611 1.00 98.06 273 ALA A CA 1
ATOM 2235 C C . ALA A 1 273 ? -44.985 -5.314 54.460 1.00 98.06 273 ALA A C 1
ATOM 2237 O O . ALA A 1 273 ? -45.722 -5.715 55.358 1.00 98.06 273 ALA A O 1
ATOM 2238 N N . ALA A 1 274 ? -44.906 -4.025 54.117 1.00 97.94 274 ALA A N 1
ATOM 2239 C CA . ALA A 1 274 ? -45.648 -2.964 54.797 1.00 97.94 274 ALA A CA 1
ATOM 2240 C C . ALA A 1 274 ? -47.170 -3.169 54.700 1.00 97.94 274 ALA A C 1
ATOM 2242 O O . ALA A 1 274 ? -47.892 -2.948 55.669 1.00 97.94 274 ALA A O 1
ATOM 2243 N N . GLU A 1 275 ? -47.672 -3.644 53.556 1.00 97.75 275 GLU A N 1
ATOM 2244 C CA . GLU A 1 275 ? -49.089 -3.980 53.400 1.00 97.75 275 GLU A CA 1
ATOM 2245 C C . GLU A 1 275 ? -49.499 -5.169 54.285 1.00 97.75 275 GLU A C 1
ATOM 2247 O O . GLU A 1 275 ? -50.567 -5.145 54.898 1.00 97.75 275 GLU A O 1
ATOM 2252 N N . ARG A 1 276 ? -48.655 -6.205 54.399 1.00 97.75 276 ARG A N 1
ATOM 2253 C CA . ARG A 1 276 ? -48.903 -7.337 55.311 1.00 97.75 276 ARG A CA 1
ATOM 2254 C C . ARG A 1 276 ? -48.916 -6.896 56.773 1.00 97.75 276 ARG A C 1
ATOM 2256 O O . ARG A 1 276 ? -49.812 -7.309 57.506 1.00 97.75 276 ARG A O 1
ATOM 2263 N N . GLU A 1 277 ? -47.972 -6.051 57.178 1.00 97.94 277 GLU A N 1
ATOM 2264 C CA . GLU A 1 277 ? -47.914 -5.485 58.529 1.00 97.94 277 GLU A CA 1
ATOM 2265 C C . GLU A 1 277 ? -49.134 -4.606 58.826 1.00 97.94 277 GLU A C 1
ATOM 2267 O O . GLU A 1 277 ? -49.745 -4.750 59.883 1.00 97.94 277 GLU A O 1
ATOM 2272 N N . ALA A 1 278 ? -49.557 -3.761 57.880 1.00 97.81 278 ALA A N 1
ATOM 2273 C CA . ALA A 1 278 ? -50.762 -2.943 58.015 1.00 97.81 278 ALA A CA 1
ATOM 2274 C C . ALA A 1 278 ? -52.020 -3.801 58.217 1.00 97.81 278 ALA A C 1
ATOM 2276 O O . ALA A 1 278 ? -52.785 -3.557 59.149 1.00 97.81 278 ALA A O 1
ATOM 2277 N N . ARG A 1 279 ? -52.189 -4.859 57.409 1.00 97.06 279 ARG A N 1
ATOM 2278 C CA . ARG A 1 279 ? -53.289 -5.827 57.570 1.00 97.06 279 ARG A CA 1
ATOM 2279 C C . ARG A 1 279 ? -53.232 -6.539 58.923 1.00 97.06 279 ARG A C 1
ATOM 2281 O O . ARG A 1 279 ? -54.266 -6.835 59.513 1.00 97.06 279 ARG A O 1
ATOM 2288 N N . GLU A 1 280 ? -52.041 -6.853 59.431 1.00 97.31 280 GLU A N 1
ATOM 2289 C CA . GLU A 1 280 ? -51.899 -7.459 60.756 1.00 97.31 280 GLU A CA 1
ATOM 2290 C C . GLU A 1 280 ? -52.266 -6.491 61.884 1.00 97.31 280 GLU A C 1
ATOM 2292 O O . GLU A 1 280 ? -52.978 -6.891 62.806 1.00 97.31 280 GLU A O 1
ATOM 2297 N N . MET A 1 281 ? -51.822 -5.236 61.803 1.00 97.12 281 MET A N 1
ATOM 2298 C CA . MET A 1 281 ? -52.180 -4.193 62.765 1.00 97.12 281 MET A CA 1
ATOM 2299 C C . MET A 1 281 ? -53.688 -3.938 62.789 1.00 97.12 281 MET A C 1
ATOM 2301 O O . MET A 1 281 ? -54.265 -3.851 63.868 1.00 97.12 281 MET A O 1
ATOM 2305 N N . GLU A 1 282 ? -54.339 -3.889 61.625 1.00 97.00 282 GLU A N 1
ATOM 2306 C CA . GLU A 1 282 ? -55.792 -3.729 61.521 1.00 97.00 282 GLU A CA 1
ATOM 2307 C C . GLU A 1 282 ? -56.546 -4.875 62.211 1.00 97.00 282 GLU A C 1
ATOM 2309 O O . GLU A 1 282 ? -57.436 -4.619 63.022 1.00 97.00 282 GLU A O 1
ATOM 2314 N N . ARG A 1 283 ? -56.137 -6.134 61.981 1.00 96.69 283 ARG A N 1
ATOM 2315 C CA . ARG A 1 283 ? -56.719 -7.297 62.678 1.00 96.69 283 ARG A CA 1
ATOM 2316 C C . ARG A 1 283 ? -56.568 -7.198 64.195 1.00 96.69 283 ARG A C 1
ATOM 2318 O O . ARG A 1 283 ? -57.525 -7.464 64.913 1.00 96.69 283 ARG A O 1
ATOM 2325 N N . LYS A 1 284 ? -55.387 -6.805 64.689 1.00 97.44 284 LYS A N 1
ATOM 2326 C CA . LYS A 1 284 ? -55.142 -6.631 66.133 1.00 97.44 284 LYS A CA 1
ATOM 2327 C C . LYS A 1 284 ? -56.024 -5.533 66.727 1.00 97.44 284 LYS A C 1
ATOM 2329 O O . LYS A 1 284 ? -56.597 -5.735 67.792 1.00 97.44 284 LYS A O 1
ATOM 2334 N N . LEU A 1 285 ? -56.164 -4.407 66.025 1.00 96.75 285 LEU A N 1
ATOM 2335 C CA . LEU A 1 285 ? -57.026 -3.300 66.441 1.00 96.75 285 LEU A CA 1
ATOM 2336 C C . LEU A 1 285 ? -58.504 -3.724 66.489 1.00 96.75 285 LEU A C 1
ATOM 2338 O O . LEU A 1 285 ? -59.232 -3.358 67.408 1.00 96.75 285 LEU A O 1
ATOM 2342 N N . GLU A 1 286 ? -58.955 -4.509 65.508 1.00 95.00 286 GLU A N 1
ATOM 2343 C CA . GLU A 1 286 ? -60.308 -5.065 65.495 1.00 95.00 286 GLU A CA 1
ATOM 2344 C C . GLU A 1 286 ? -60.540 -6.054 66.647 1.00 95.00 286 GLU A C 1
ATOM 2346 O O . GLU A 1 286 ? -61.577 -5.977 67.305 1.00 95.00 286 GLU A O 1
ATOM 2351 N N . GLU A 1 287 ? -59.592 -6.953 66.926 1.00 95.12 287 GLU A N 1
ATOM 2352 C CA . GLU A 1 287 ? -59.664 -7.856 68.082 1.00 95.12 287 GLU A CA 1
ATOM 2353 C C . GLU A 1 287 ? -59.710 -7.092 69.410 1.00 95.12 287 GLU A C 1
ATOM 2355 O O . GLU A 1 287 ? -60.494 -7.439 70.291 1.00 95.12 287 GLU A O 1
ATOM 2360 N N . GLU A 1 288 ? -58.899 -6.045 69.565 1.00 95.00 288 GLU A N 1
ATOM 2361 C CA . GLU A 1 288 ? -58.897 -5.206 70.765 1.00 95.00 288 GLU A CA 1
ATOM 2362 C C . GLU A 1 288 ? -60.230 -4.470 70.943 1.00 95.00 288 GLU A C 1
ATOM 2364 O O . GLU A 1 288 ? -60.786 -4.473 72.042 1.00 95.00 288 GLU A O 1
ATOM 2369 N N . ARG A 1 289 ? -60.792 -3.917 69.860 1.00 94.75 289 ARG A N 1
ATOM 2370 C CA . ARG A 1 289 ? -62.124 -3.298 69.875 1.00 94.75 289 ARG A CA 1
ATOM 2371 C C . ARG A 1 289 ? -63.198 -4.290 70.327 1.00 94.75 289 ARG A C 1
ATOM 2373 O O . ARG A 1 289 ? -63.985 -3.957 71.204 1.00 94.75 289 ARG A O 1
ATOM 2380 N N . ARG A 1 290 ? -63.189 -5.520 69.797 1.00 93.81 290 ARG A N 1
ATOM 2381 C CA . ARG A 1 290 ? -64.119 -6.582 70.227 1.00 93.81 290 ARG A CA 1
ATOM 2382 C C . ARG A 1 290 ? -63.975 -6.899 71.718 1.00 93.81 290 ARG A C 1
ATOM 2384 O O . ARG A 1 290 ? -64.976 -7.020 72.408 1.00 93.81 290 ARG A O 1
ATOM 2391 N N . ARG A 1 291 ? -62.743 -6.968 72.241 1.00 94.19 291 ARG A N 1
ATOM 2392 C CA . ARG A 1 291 ? -62.500 -7.182 73.682 1.00 94.19 291 ARG A CA 1
ATOM 2393 C C . ARG A 1 291 ? -63.029 -6.042 74.552 1.00 94.19 291 ARG A C 1
ATOM 2395 O O . ARG A 1 291 ? -63.482 -6.305 75.658 1.00 94.19 291 ARG A O 1
ATOM 2402 N N . GLN A 1 292 ? -62.944 -4.795 74.085 1.00 91.25 292 GLN A N 1
ATOM 2403 C CA . GLN A 1 292 ? -63.506 -3.646 74.804 1.00 91.25 292 GLN A CA 1
ATOM 2404 C C . GLN A 1 292 ? -65.040 -3.652 74.812 1.00 91.25 292 GLN A C 1
ATOM 2406 O O . GLN A 1 292 ? -65.624 -3.171 75.772 1.00 91.25 292 GLN A O 1
ATOM 2411 N N . GLU A 1 293 ? -65.686 -4.185 73.771 1.00 90.31 293 GLU A N 1
ATOM 2412 C CA . GLU A 1 293 ? -67.150 -4.316 73.695 1.00 90.31 293 GLU A CA 1
ATOM 2413 C C . GLU A 1 293 ? -67.708 -5.448 74.585 1.00 90.31 293 GLU A C 1
ATOM 2415 O O . GLU A 1 293 ? -68.888 -5.425 74.930 1.00 90.31 293 GLU A O 1
ATOM 2420 N N . GLU A 1 294 ? -66.885 -6.435 74.957 1.00 83.62 294 GLU A N 1
ATOM 2421 C CA . GLU A 1 294 ? -67.268 -7.575 75.809 1.00 83.62 294 GLU A CA 1
ATOM 2422 C C . GLU A 1 294 ? -67.118 -7.319 77.330 1.00 83.62 294 GLU A C 1
ATOM 2424 O O . GLU A 1 294 ? -67.573 -8.147 78.124 1.00 83.62 294 GLU A O 1
ATOM 2429 N N . LEU A 1 295 ? -66.495 -6.204 77.740 1.00 73.06 295 LEU A N 1
ATOM 2430 C CA . LEU A 1 295 ? -66.288 -5.777 79.140 1.00 73.06 295 LEU A CA 1
ATOM 2431 C C . LEU A 1 295 ? -67.326 -4.740 79.590 1.00 73.06 295 LEU A C 1
ATOM 2433 O O . LEU A 1 295 ? -67.763 -4.841 80.760 1.00 73.06 295 LEU A O 1
#

Nearest PDB structures (foldseek):
  5nir-assembly2_B  TM=8.763E-01  e=5.576E-07  Homo sapiens
  5nb8-assembly2_B  TM=6.177E-01  e=3.035E-03  Rattus norvegicus

InterPro domains:
  IPR001007 VWFC domain [PF00093] (101-155)
  IPR001007 VWFC domain [PS01208] (119-155)
  IPR001007 VWFC domain [PS50184] (99-156)
  IPR001007 VWFC domain [SM00214] (101-155)
  IPR043184 Extracellular matrix protein 2 [PTHR46544] (1-289)

Mean predicted aligned error: 22.76 Å

Solvent-accessible surface area (backbone atoms only — not comparable to full-atom values): 19191 Å² total; per-residue (Å²): 144,67,66,65,62,56,54,53,52,55,49,52,56,51,56,62,55,58,74,75,71,77,87,86,82,88,85,90,76,90,79,95,72,85,82,80,77,86,80,79,87,78,88,82,90,77,90,76,85,78,80,74,86,79,85,78,79,88,76,93,81,80,94,80,90,87,85,83,87,88,85,85,89,88,80,88,84,83,87,85,94,87,80,93,80,91,77,91,78,95,67,88,82,64,91,75,91,57,34,54,17,79,55,99,89,42,80,41,48,47,73,39,72,48,61,94,42,68,40,31,45,33,35,19,50,71,41,41,77,49,72,48,74,65,81,69,78,91,80,93,62,96,45,67,46,62,57,92,88,48,61,54,71,41,71,62,73,82,71,76,80,85,66,86,84,87,85,71,98,66,86,73,78,79,68,75,85,66,76,77,47,73,71,56,51,53,53,51,53,52,49,53,51,51,54,50,50,52,51,50,53,52,50,51,53,52,48,51,52,52,52,50,53,50,51,51,51,53,53,50,52,50,52,51,50,52,52,54,52,52,50,52,52,51,54,51,52,53,50,51,56,48,51,52,50,52,52,51,52,49,50,53,52,52,54,50,53,51,50,50,53,50,50,53,50,50,52,51,52,51,52,54,49,52,51,52,50,50,55,50,50,52,52,52,53,52,53,51,52,52,56,63,73,76,108

Radius of gyration: 51.94 Å; Cα contacts (8 Å, |Δi|>4): 113; chains: 1; bounding box: 115×116×150 Å

Secondary structure (DSSP, 8-state):
--HHHHHHHHHHHHHHHHSSS---S-------------------------PPPP--PPPP----------------------------------S---SEEEETTEEEETT-EEEEETTEEEEEETTEEEEEEPPPPPP--S-EE--TT-SS-EE-PPPTTS-SSS-----------PPPPHHHHHHHHHHHHHHHHHHHHHHHHHHHHHHHHHHHHHHHHHHHHHHHHHHHHHHHHHHHHHHHHHHHHHHHHHHHHHHHHHHHHHHHHHHHHHHHHHHHHHHHHHHHHHHHHT-

Foldseek 3Di:
DCVVVVVVVVVVVVVVVVVVPDDDDDDDDDDPDDDDDDDDDDDDDDDPDDDDDDPDDDDDDDDDDDDDDDDDDDDDDDDDDDDDDDDDDDDDPDPAPFFWEDDPNDIHGAQDWDAPDLQKIWGRHRHDIDIDGDDEDDDDEDDWDAPVSHDYTDDDDPPCVVVPDDPDDDDPPPPPPPPQDPVNVVVVVVVVVVVVVVVVVVVVVVVVVVVVVVVVVVVVVVVVVVVVVVVVVVVVVVVVVVVVVVVVVVVVVVVVVVVVVVVVVVVVVVVVVVVVVVVVVVVVVVVVVVVVVVD

Organism: NCBI:txid80966

pLDDT: mean 73.26, std 24.72, range [27.77, 98.69]